Protein AF-S2JS12-F1 (afdb_monomer)

Radius of gyration: 22.06 Å; Cα contacts (8 Å, |Δi|>4): 502; chains: 1; bounding box: 53×58×64 Å

Nearest PDB structures (foldseek):
  2hhp-assembly1_A  TM=9.157E-01  e=1.984E-25  Saccharomyces cerevisiae
  7q72-assembly2_B  TM=9.154E-01  e=4.831E-25  Schizosaccharomyces pombe 972h-
  7q72-assembly1_A  TM=9.169E-01  e=1.985E-24  Schizosaccharomyces pombe 972h-
  2q66-assembly1_A  TM=8.817E-01  e=2.717E-24  Saccharomyces cerevisiae
  1fa0-assembly2_B  TM=9.126E-01  e=6.276E-24  Saccharomyces cerevisiae

Structure (mmCIF, N/CA/C/O backbone):
data_AF-S2JS12-F1
#
_entry.id   AF-S2JS12-F1
#
loop_
_atom_site.group_PDB
_atom_site.id
_atom_site.type_symbol
_atom_site.label_atom_id
_atom_site.label_alt_id
_atom_site.label_comp_id
_atom_site.label_asym_id
_atom_site.label_entity_id
_atom_site.label_seq_id
_atom_site.pdbx_PDB_ins_code
_atom_site.Cartn_x
_atom_site.Cartn_y
_atom_site.Cartn_z
_atom_site.occupancy
_atom_site.B_iso_or_equiv
_atom_site.auth_seq_id
_atom_site.auth_comp_id
_atom_site.auth_asym_id
_atom_site.auth_atom_id
_atom_site.pdbx_PDB_model_num
ATOM 1 N N . MET A 1 1 ? -11.074 13.471 29.903 1.00 36.47 1 MET A N 1
ATOM 2 C CA . MET A 1 1 ? -9.932 12.933 29.129 1.00 36.47 1 MET A CA 1
ATOM 3 C C . MET A 1 1 ? -9.036 12.158 30.082 1.00 36.47 1 MET A C 1
ATOM 5 O O . MET A 1 1 ? -7.945 12.594 30.419 1.00 36.47 1 MET A O 1
ATOM 9 N N . THR A 1 2 ? -9.558 11.060 30.613 1.00 35.59 2 THR A N 1
ATOM 10 C CA . THR A 1 2 ? -8.953 10.295 31.705 1.00 35.59 2 THR A CA 1
ATOM 11 C C . THR A 1 2 ? -8.260 9.062 31.121 1.00 35.59 2 THR A C 1
ATOM 13 O O . THR A 1 2 ? -8.894 8.293 30.410 1.00 35.59 2 THR A O 1
ATOM 16 N N . ASN A 1 3 ? -6.977 8.883 31.449 1.00 42.84 3 ASN A N 1
ATOM 17 C CA . ASN A 1 3 ? -6.229 7.616 31.422 1.00 42.84 3 ASN A CA 1
ATOM 18 C C . ASN A 1 3 ? -5.777 6.949 30.108 1.00 42.84 3 ASN A C 1
ATOM 20 O O . ASN A 1 3 ? -5.367 5.793 30.159 1.00 42.84 3 ASN A O 1
ATOM 24 N N . ILE A 1 4 ? -5.661 7.648 28.976 1.00 51.06 4 ILE A N 1
ATOM 25 C CA . ILE A 1 4 ? -4.751 7.154 27.922 1.00 51.06 4 ILE A CA 1
ATOM 26 C C . ILE A 1 4 ? -3.324 7.573 28.304 1.00 51.06 4 ILE A C 1
ATOM 28 O O . ILE A 1 4 ? -2.774 8.542 27.780 1.00 51.06 4 ILE A O 1
ATOM 32 N N . GLN A 1 5 ? -2.741 6.875 29.285 1.00 57.31 5 GLN A N 1
ATOM 33 C CA . GLN A 1 5 ? -1.286 6.839 29.440 1.00 57.31 5 GLN A CA 1
ATOM 34 C C . GLN A 1 5 ? -0.699 6.402 28.096 1.00 57.31 5 GLN A C 1
ATOM 36 O O . GLN A 1 5 ? -1.292 5.576 27.413 1.00 57.31 5 GLN A O 1
ATOM 41 N N . ASN A 1 6 ? 0.415 6.995 27.683 1.00 66.12 6 ASN A N 1
ATOM 42 C CA . ASN A 1 6 ? 1.095 6.674 26.435 1.00 66.12 6 ASN A CA 1
ATOM 43 C C . ASN A 1 6 ? 1.315 5.146 26.314 1.00 66.12 6 ASN A C 1
ATOM 45 O O . ASN A 1 6 ? 2.227 4.608 26.933 1.00 66.12 6 ASN A O 1
ATOM 49 N N . LEU A 1 7 ? 0.457 4.445 25.557 1.00 80.38 7 LEU A N 1
ATOM 50 C CA . LEU A 1 7 ? 0.511 2.986 25.388 1.00 80.38 7 LEU A CA 1
ATOM 51 C C . LEU A 1 7 ? 1.461 2.579 24.261 1.00 80.38 7 LEU A C 1
ATOM 53 O O . LEU A 1 7 ? 1.451 1.422 23.846 1.00 80.38 7 LEU A O 1
ATOM 57 N N . ASP A 1 8 ? 2.254 3.507 23.727 1.00 87.31 8 ASP A N 1
ATOM 58 C CA . ASP A 1 8 ? 3.072 3.288 22.535 1.00 87.31 8 ASP A CA 1
ATOM 59 C C . ASP A 1 8 ? 4.016 2.093 22.694 1.00 87.31 8 ASP A C 1
ATOM 61 O O . ASP A 1 8 ? 4.129 1.284 21.772 1.00 87.31 8 ASP A O 1
ATOM 65 N N . GLU A 1 9 ? 4.596 1.904 23.881 1.00 90.81 9 GLU A N 1
ATOM 66 C CA . GLU A 1 9 ? 5.400 0.716 24.186 1.00 90.81 9 GLU A CA 1
ATOM 67 C C . GLU A 1 9 ? 4.579 -0.575 24.098 1.00 90.81 9 GLU A C 1
ATOM 69 O O . GLU A 1 9 ? 5.035 -1.549 23.508 1.00 90.81 9 GLU A O 1
ATOM 74 N N . TYR A 1 10 ? 3.342 -0.593 24.605 1.00 92.94 10 TYR A N 1
ATOM 75 C CA . TYR A 1 10 ? 2.473 -1.770 24.517 1.00 92.94 10 TYR A CA 1
ATOM 76 C C . TYR A 1 10 ? 2.085 -2.096 23.077 1.00 92.94 10 TYR A C 1
ATOM 78 O O . TYR A 1 10 ? 2.063 -3.272 22.717 1.00 92.94 10 TYR A O 1
ATOM 86 N N . TRP A 1 11 ? 1.810 -1.086 22.243 1.00 94.69 11 TRP A N 1
ATOM 87 C CA . TRP A 1 11 ? 1.548 -1.302 20.818 1.00 94.69 11 TRP A CA 1
ATOM 88 C C . TRP A 1 11 ? 2.744 -1.959 20.138 1.00 94.69 11 TRP A C 1
ATOM 90 O O . TRP A 1 11 ? 2.590 -2.980 19.471 1.00 94.69 11 TRP A O 1
ATOM 100 N N . VAL A 1 12 ? 3.939 -1.399 20.331 1.00 94.62 12 VAL A N 1
ATOM 101 C CA . VAL A 1 12 ? 5.169 -1.907 19.712 1.00 94.62 12 VAL A CA 1
ATOM 102 C C . VAL A 1 12 ? 5.503 -3.308 20.231 1.00 94.62 12 VAL A C 1
ATOM 104 O O . VAL A 1 12 ? 5.778 -4.200 19.429 1.00 94.62 12 VAL A O 1
ATOM 107 N N . ASN A 1 13 ? 5.402 -3.535 21.542 1.00 95.44 13 ASN A N 1
ATOM 108 C CA . ASN A 1 13 ? 5.635 -4.844 22.153 1.00 95.44 13 ASN A CA 1
ATOM 109 C C . ASN A 1 13 ? 4.652 -5.887 21.625 1.00 95.44 13 ASN A C 1
ATOM 111 O O . ASN A 1 13 ? 5.081 -6.960 21.219 1.00 95.44 13 ASN A O 1
ATOM 115 N N . TYR A 1 14 ? 3.361 -5.558 21.524 1.00 96.38 14 TYR A N 1
ATOM 116 C CA . TYR A 1 14 ? 2.370 -6.468 20.951 1.00 96.38 14 TYR A CA 1
ATOM 117 C C . TYR A 1 14 ? 2.712 -6.850 19.508 1.00 96.38 14 TYR A C 1
ATOM 119 O O . TYR A 1 14 ? 2.640 -8.027 19.152 1.00 96.38 14 TYR A O 1
ATOM 127 N N . LEU A 1 15 ? 3.088 -5.872 18.673 1.00 96.62 15 LEU A N 1
ATOM 128 C CA . LEU A 1 15 ? 3.460 -6.130 17.281 1.00 96.62 15 LEU A CA 1
ATOM 129 C C . LEU A 1 15 ? 4.685 -7.054 17.176 1.00 96.62 15 LEU A C 1
ATOM 131 O O . LEU A 1 15 ? 4.707 -7.906 16.290 1.00 96.62 15 LEU A O 1
ATOM 135 N N . ASN A 1 16 ? 5.670 -6.902 18.066 1.00 95.50 16 ASN A N 1
ATOM 136 C CA . ASN A 1 16 ? 6.838 -7.784 18.143 1.00 95.50 16 ASN A CA 1
ATOM 137 C C . ASN A 1 16 ? 6.461 -9.190 18.635 1.00 95.50 16 ASN A C 1
ATOM 139 O O . ASN A 1 16 ? 6.752 -10.171 17.960 1.00 95.50 16 ASN A O 1
ATOM 143 N N . GLU A 1 17 ? 5.769 -9.291 19.775 1.00 95.81 17 GLU A N 1
ATOM 144 C CA . GLU A 1 17 ? 5.376 -10.560 20.413 1.00 95.81 17 GLU A CA 1
ATOM 145 C C . GLU A 1 17 ? 4.458 -11.422 19.530 1.00 95.81 17 GLU A C 1
ATOM 147 O O . GLU A 1 17 ? 4.400 -12.637 19.701 1.00 95.81 17 GLU A O 1
ATOM 152 N N . ASN A 1 18 ? 3.723 -10.802 18.601 1.00 95.94 18 ASN A N 1
ATOM 153 C CA . ASN A 1 18 ? 2.807 -11.483 17.682 1.00 95.94 18 ASN A CA 1
ATOM 154 C C . ASN A 1 18 ? 3.348 -11.555 16.244 1.00 95.94 18 ASN A C 1
ATOM 156 O O . ASN A 1 18 ? 2.562 -11.769 15.318 1.00 95.94 18 ASN A O 1
ATOM 160 N N . ASP A 1 19 ? 4.657 -11.353 16.046 1.00 95.75 19 ASP A N 1
ATOM 161 C CA . ASP A 1 19 ? 5.334 -11.513 14.752 1.00 95.75 19 ASP A CA 1
ATOM 162 C C . ASP A 1 19 ? 4.727 -10.669 13.612 1.00 95.75 19 ASP A C 1
ATOM 164 O O . ASP A 1 19 ? 4.750 -11.035 12.435 1.00 95.75 19 ASP A O 1
ATOM 168 N N . VAL A 1 20 ? 4.159 -9.509 13.956 1.00 96.81 20 VAL A N 1
ATOM 169 C CA . VAL A 1 20 ? 3.496 -8.609 13.000 1.00 96.81 20 VAL A CA 1
ATOM 170 C C . VAL A 1 20 ? 4.510 -7.748 12.261 1.00 96.81 20 VAL A C 1
ATOM 172 O O . VAL A 1 20 ? 4.296 -7.389 11.100 1.00 96.81 20 VAL A O 1
ATOM 175 N N . ILE A 1 21 ? 5.596 -7.393 12.941 1.00 96.19 21 ILE A N 1
ATOM 176 C CA . ILE A 1 21 ? 6.687 -6.591 12.399 1.00 96.19 21 ILE A CA 1
ATOM 177 C C . ILE A 1 21 ? 7.952 -7.431 12.277 1.00 96.19 21 ILE A C 1
ATOM 179 O O . ILE A 1 21 ? 8.165 -8.409 12.994 1.00 96.19 21 ILE A O 1
ATOM 183 N N . GLU A 1 22 ? 8.758 -7.074 11.290 1.00 94.38 22 GLU A N 1
ATOM 184 C CA . GLU A 1 22 ? 10.007 -7.759 10.991 1.00 94.38 22 GLU A CA 1
ATOM 185 C C . GLU A 1 22 ? 11.121 -7.345 11.945 1.00 94.38 22 GLU A C 1
ATOM 187 O O . GLU A 1 22 ? 11.167 -6.205 12.417 1.00 94.38 22 GLU A O 1
ATOM 192 N N . SER A 1 23 ? 12.006 -8.301 12.207 1.00 93.81 23 SER A N 1
ATOM 193 C CA . SER A 1 23 ? 13.283 -8.089 12.885 1.00 93.81 23 SER A CA 1
ATOM 194 C C . SER A 1 23 ? 14.233 -7.235 12.038 1.00 93.81 23 SER A C 1
ATOM 196 O O . SER A 1 23 ? 14.063 -7.097 10.826 1.00 93.81 23 SER A O 1
ATOM 198 N N . GLU A 1 24 ? 15.274 -6.683 12.662 1.00 92.75 24 GLU A N 1
ATOM 199 C CA . GLU A 1 24 ? 16.292 -5.893 11.952 1.00 92.75 24 GLU A CA 1
ATOM 200 C C . GLU A 1 24 ? 16.992 -6.700 10.844 1.00 92.75 24 GLU A C 1
ATOM 202 O O . GLU A 1 24 ? 17.254 -6.171 9.762 1.00 92.75 24 GLU A O 1
ATOM 207 N N . ASP A 1 25 ? 17.211 -8.000 11.062 1.00 94.31 25 ASP A N 1
ATOM 208 C CA . ASP A 1 25 ? 17.802 -8.899 10.066 1.00 94.31 25 ASP A CA 1
ATOM 209 C C . ASP A 1 25 ? 16.898 -9.085 8.840 1.00 94.31 25 ASP A C 1
ATOM 211 O O . ASP A 1 25 ? 17.373 -9.073 7.701 1.00 94.31 25 ASP A O 1
ATOM 215 N N . GLU A 1 26 ? 15.589 -9.245 9.045 1.00 94.31 26 GLU A N 1
ATOM 216 C CA . GLU A 1 26 ? 14.603 -9.341 7.961 1.00 94.31 26 GLU A CA 1
ATOM 217 C C . GLU A 1 26 ? 14.501 -8.023 7.178 1.00 94.31 26 GLU A C 1
ATOM 219 O O . GLU A 1 26 ? 14.514 -8.035 5.942 1.00 94.31 26 GLU A O 1
ATOM 224 N N . ILE A 1 27 ? 14.518 -6.883 7.877 1.00 93.81 27 ILE A N 1
ATOM 225 C CA . ILE A 1 27 ? 14.565 -5.553 7.252 1.00 93.81 27 ILE A CA 1
ATOM 226 C C . ILE A 1 27 ? 15.828 -5.424 6.383 1.00 93.81 27 ILE A C 1
ATOM 228 O O . ILE A 1 27 ? 15.734 -5.038 5.213 1.00 93.81 27 ILE A O 1
ATOM 232 N N . SER A 1 28 ? 16.994 -5.828 6.900 1.00 95.50 28 SER A N 1
ATOM 233 C CA . SER A 1 28 ? 18.258 -5.819 6.150 1.00 95.50 28 SER A CA 1
ATOM 234 C C . SER A 1 28 ? 18.212 -6.726 4.914 1.00 95.50 28 SER A C 1
ATOM 236 O O . SER A 1 28 ? 18.751 -6.377 3.858 1.00 95.50 28 SER A O 1
ATOM 238 N N . LYS A 1 29 ? 17.536 -7.882 4.985 1.00 95.75 29 LYS A N 1
ATOM 239 C CA . LYS A 1 29 ? 17.321 -8.742 3.807 1.00 95.75 29 LYS A CA 1
ATOM 240 C C . LYS A 1 29 ? 16.512 -8.027 2.729 1.00 95.75 29 LYS A C 1
ATOM 242 O O . LYS A 1 29 ? 16.905 -8.066 1.563 1.00 95.75 29 LYS A O 1
ATOM 247 N N . ARG A 1 30 ? 15.444 -7.308 3.090 1.00 96.06 30 ARG A N 1
ATOM 248 C CA . ARG A 1 30 ? 14.663 -6.525 2.115 1.00 96.06 30 ARG A CA 1
ATOM 249 C C . ARG A 1 30 ? 15.495 -5.433 1.449 1.00 96.06 30 ARG A C 1
ATOM 251 O O . ARG A 1 30 ? 15.384 -5.237 0.242 1.00 96.06 30 ARG A O 1
ATOM 258 N N . GLU A 1 31 ? 16.363 -4.752 2.191 1.00 95.94 31 GLU A N 1
ATOM 259 C CA . GLU A 1 31 ? 17.289 -3.768 1.608 1.00 95.94 31 GLU A CA 1
ATOM 260 C C . GLU A 1 31 ? 18.252 -4.416 0.602 1.00 95.94 31 GLU A C 1
ATOM 262 O O . GLU A 1 31 ? 18.453 -3.893 -0.498 1.00 95.94 31 GLU A O 1
ATOM 267 N N . LYS A 1 32 ? 18.782 -5.603 0.926 1.00 96.81 32 LYS A N 1
ATOM 268 C CA . LYS A 1 32 ? 19.626 -6.387 0.010 1.00 96.81 32 LYS A CA 1
ATOM 269 C C . LYS A 1 32 ? 18.877 -6.801 -1.258 1.00 96.81 32 LYS A C 1
ATOM 271 O O . LYS A 1 32 ? 19.483 -6.771 -2.328 1.00 96.81 32 LYS A O 1
ATOM 276 N N . VAL A 1 33 ? 17.577 -7.110 -1.178 1.00 97.19 33 VAL A N 1
ATOM 277 C CA . VAL A 1 33 ? 16.731 -7.361 -2.363 1.00 97.19 33 VAL A CA 1
ATOM 278 C C . VAL A 1 33 ? 16.707 -6.139 -3.284 1.00 97.19 33 VAL A C 1
ATOM 280 O O . VAL A 1 33 ? 16.934 -6.276 -4.486 1.00 97.19 33 VAL A O 1
ATOM 283 N N . ILE A 1 34 ? 16.506 -4.932 -2.743 1.00 96.88 34 ILE A N 1
ATOM 284 C CA . ILE A 1 34 ? 16.508 -3.697 -3.545 1.00 96.88 34 ILE A CA 1
ATOM 285 C C . ILE A 1 34 ? 17.880 -3.442 -4.182 1.00 96.88 34 ILE A C 1
ATOM 287 O O . ILE A 1 34 ? 17.953 -3.058 -5.353 1.00 96.88 34 ILE A O 1
ATOM 291 N N . ILE A 1 35 ? 18.970 -3.660 -3.443 1.00 96.88 35 ILE A N 1
ATOM 292 C CA . ILE A 1 35 ? 20.340 -3.505 -3.961 1.00 96.88 35 ILE A CA 1
ATOM 293 C C . ILE A 1 35 ? 20.603 -4.502 -5.097 1.00 96.88 35 ILE A C 1
ATOM 295 O O . ILE A 1 35 ? 21.113 -4.113 -6.149 1.00 96.88 35 ILE A O 1
ATOM 299 N N . LEU A 1 36 ? 20.208 -5.765 -4.913 1.00 97.25 36 LEU A N 1
ATOM 300 C CA . LEU A 1 36 ? 20.352 -6.810 -5.923 1.00 97.25 36 LEU A CA 1
ATOM 301 C C . LEU A 1 36 ? 19.557 -6.478 -7.189 1.00 97.25 36 LEU A C 1
ATOM 303 O O . LEU A 1 36 ? 20.096 -6.565 -8.285 1.00 97.25 36 LEU A O 1
ATOM 307 N N . LEU A 1 37 ? 18.300 -6.052 -7.062 1.00 97.19 37 LEU A N 1
ATOM 308 C CA . LEU A 1 37 ? 17.496 -5.680 -8.228 1.00 97.19 37 LEU A CA 1
ATOM 309 C C . LEU A 1 37 ? 18.084 -4.465 -8.957 1.00 97.19 37 LEU A C 1
ATOM 311 O O . LEU A 1 37 ? 18.122 -4.457 -10.187 1.00 97.19 37 LEU A O 1
ATOM 315 N N . ASN A 1 38 ? 18.610 -3.472 -8.235 1.00 96.00 38 ASN A N 1
ATOM 316 C CA . ASN A 1 38 ? 19.275 -2.325 -8.860 1.00 96.00 38 ASN A CA 1
ATOM 317 C C . ASN A 1 38 ? 20.536 -2.724 -9.639 1.00 96.00 38 ASN A C 1
ATOM 319 O O . ASN A 1 38 ? 20.787 -2.157 -10.703 1.00 96.00 38 ASN A O 1
ATOM 323 N N . SER A 1 39 ? 21.301 -3.717 -9.174 1.00 95.38 39 SER A N 1
ATOM 324 C CA . SER A 1 39 ? 22.504 -4.166 -9.891 1.00 95.38 39 SER A CA 1
ATOM 325 C C . SER A 1 39 ? 22.187 -4.807 -11.250 1.00 95.38 39 SER A C 1
ATOM 327 O O . SER A 1 39 ? 23.031 -4.794 -12.146 1.00 95.38 39 SER A O 1
ATOM 329 N N . THR A 1 40 ? 20.952 -5.285 -11.453 1.00 96.00 40 THR A N 1
ATOM 330 C CA . THR A 1 40 ? 20.503 -5.863 -12.732 1.00 96.00 40 THR A CA 1
ATOM 331 C C . THR A 1 40 ? 20.218 -4.831 -13.826 1.00 96.00 40 THR A C 1
ATOM 333 O O . THR A 1 40 ? 20.165 -5.189 -15.006 1.00 96.00 40 THR A O 1
ATOM 336 N N . LEU A 1 41 ? 20.045 -3.550 -13.476 1.00 95.81 41 LEU A N 1
ATOM 337 C CA . LEU A 1 41 ? 19.606 -2.522 -14.427 1.00 95.81 41 LEU A CA 1
ATOM 338 C C . LEU A 1 41 ? 20.626 -2.265 -15.544 1.00 95.81 41 LEU A C 1
ATOM 340 O O . LEU A 1 41 ? 20.232 -2.034 -16.687 1.00 95.81 41 LEU A O 1
ATOM 344 N N . SER A 1 42 ? 21.924 -2.364 -15.256 1.00 94.38 42 SER A N 1
ATOM 345 C CA . SER A 1 42 ? 22.989 -2.197 -16.258 1.00 94.38 42 SER A CA 1
ATOM 346 C C . SER A 1 42 ? 22.949 -3.300 -17.324 1.00 94.38 42 SER A C 1
ATOM 348 O O . SER A 1 42 ? 23.044 -3.031 -18.522 1.00 94.38 42 SER A O 1
ATOM 350 N N . VAL A 1 43 ? 22.729 -4.549 -16.904 1.00 95.00 43 VAL A N 1
ATOM 351 C CA . VAL A 1 43 ? 22.597 -5.710 -17.798 1.00 95.00 43 VAL A CA 1
ATOM 352 C C . VAL A 1 43 ? 21.322 -5.604 -18.631 1.00 95.00 43 VAL A C 1
ATOM 354 O O . VAL A 1 43 ? 21.353 -5.809 -19.845 1.00 95.00 43 VAL A O 1
ATOM 357 N N . PHE A 1 44 ? 20.206 -5.242 -17.995 1.00 96.25 44 PHE A N 1
ATOM 358 C CA . PHE A 1 44 ? 18.932 -5.028 -18.677 1.00 96.25 44 PHE A CA 1
ATOM 359 C C . PHE A 1 44 ? 19.031 -3.929 -19.741 1.00 96.25 44 PHE A C 1
ATOM 361 O O . PHE A 1 44 ? 18.693 -4.162 -20.900 1.00 96.25 44 PHE A O 1
ATOM 368 N N . THR A 1 45 ? 19.519 -2.743 -19.375 1.00 95.25 45 THR A N 1
ATOM 369 C CA . THR A 1 45 ? 19.581 -1.591 -20.288 1.00 95.25 45 THR A CA 1
ATOM 370 C C . THR A 1 45 ? 20.545 -1.816 -21.448 1.00 95.25 45 THR A C 1
ATOM 372 O O . THR A 1 45 ? 20.237 -1.389 -22.560 1.00 95.25 45 THR A O 1
ATOM 375 N N . ARG A 1 46 ? 21.648 -2.549 -21.236 1.00 94.31 46 ARG A N 1
ATOM 376 C CA . ARG A 1 46 ? 22.557 -2.970 -22.313 1.00 94.31 46 ARG A CA 1
ATOM 377 C C . ARG A 1 46 ? 21.855 -3.865 -23.332 1.00 94.31 46 ARG A C 1
ATOM 379 O O . ARG A 1 46 ? 21.892 -3.562 -24.517 1.00 94.31 46 ARG A O 1
ATOM 386 N N . ALA A 1 47 ? 21.117 -4.879 -22.874 1.00 94.25 47 ALA A N 1
ATOM 387 C CA . ALA A 1 47 ? 20.354 -5.751 -23.772 1.00 94.25 47 ALA A CA 1
ATOM 388 C C . ALA A 1 47 ? 19.302 -4.977 -24.594 1.00 94.25 47 ALA A C 1
ATOM 390 O O . ALA A 1 47 ? 19.092 -5.265 -25.773 1.00 94.25 47 ALA A O 1
ATOM 391 N N . VAL A 1 48 ? 18.665 -3.961 -23.997 1.00 95.12 48 VAL A N 1
ATOM 392 C CA . VAL A 1 48 ? 17.735 -3.073 -24.718 1.00 95.12 48 VAL A CA 1
ATOM 393 C C . VAL A 1 48 ? 18.461 -2.205 -25.750 1.00 95.12 48 VAL A C 1
ATOM 395 O O . VAL A 1 48 ? 17.941 -2.020 -26.856 1.00 95.12 48 VAL A O 1
ATOM 398 N N . ALA A 1 49 ? 19.627 -1.657 -25.398 1.00 94.00 49 ALA A N 1
ATOM 399 C CA . ALA A 1 49 ? 20.425 -0.814 -26.285 1.00 94.00 49 ALA A CA 1
ATOM 400 C C . ALA A 1 49 ? 20.921 -1.591 -27.510 1.00 94.00 49 ALA A C 1
ATOM 402 O O . ALA A 1 49 ? 20.768 -1.098 -28.630 1.00 94.00 49 ALA A O 1
ATOM 403 N N . ASP A 1 50 ? 21.418 -2.812 -27.299 1.00 92.75 50 ASP A N 1
ATOM 404 C CA . ASP A 1 50 ? 21.928 -3.692 -28.353 1.00 92.75 50 ASP A CA 1
ATOM 405 C C . ASP A 1 50 ? 20.822 -4.058 -29.357 1.00 92.75 50 ASP A C 1
ATOM 407 O O . ASP A 1 50 ? 20.988 -3.884 -30.563 1.00 92.75 50 ASP A O 1
ATOM 411 N N . GLU A 1 51 ? 19.643 -4.470 -28.874 1.00 92.56 51 GLU A N 1
ATOM 412 C CA . GLU A 1 51 ? 18.500 -4.826 -29.733 1.00 92.56 51 GLU A CA 1
ATOM 413 C C . GLU A 1 51 ? 18.014 -3.651 -30.596 1.00 92.56 51 GLU A C 1
ATOM 415 O O . GLU A 1 51 ? 17.603 -3.838 -31.743 1.00 92.56 51 GLU A O 1
ATOM 420 N N . ASN A 1 52 ? 18.016 -2.434 -30.045 1.00 88.62 52 ASN A N 1
ATOM 421 C CA . ASN A 1 52 ? 17.490 -1.255 -30.734 1.00 88.62 52 ASN A CA 1
ATOM 422 C C . ASN A 1 52 ? 18.590 -0.421 -31.423 1.00 88.62 52 ASN A C 1
ATOM 424 O O . ASN A 1 52 ? 18.285 0.648 -31.952 1.00 88.62 52 ASN A O 1
ATOM 428 N N . ASN A 1 53 ? 19.840 -0.907 -31.461 1.00 88.56 53 ASN A N 1
ATOM 429 C CA . ASN A 1 53 ? 21.007 -0.225 -32.036 1.00 88.56 53 ASN A CA 1
ATOM 430 C C . ASN A 1 53 ? 21.224 1.202 -31.493 1.00 88.56 53 ASN A C 1
ATOM 432 O O . ASN A 1 53 ? 21.605 2.119 -32.230 1.00 88.56 53 ASN A O 1
ATOM 436 N N . TYR A 1 54 ? 20.959 1.417 -30.202 1.00 87.44 54 TYR A N 1
ATOM 437 C CA . TYR A 1 54 ? 21.183 2.715 -29.572 1.00 87.44 54 TYR A CA 1
ATOM 438 C C . TYR A 1 54 ? 22.682 2.950 -29.352 1.00 87.44 54 TYR A C 1
ATOM 440 O O . TYR A 1 54 ? 23.375 2.154 -28.726 1.00 87.44 54 TYR A O 1
ATOM 448 N N . ARG A 1 55 ? 23.193 4.077 -29.858 1.00 75.94 55 ARG A N 1
ATOM 449 C CA . ARG A 1 55 ? 24.579 4.510 -29.636 1.00 75.94 55 ARG A CA 1
ATOM 450 C C . ARG A 1 55 ? 24.647 5.275 -28.310 1.00 75.94 55 ARG A C 1
ATOM 452 O O . ARG A 1 55 ? 23.979 6.296 -28.199 1.00 75.94 55 ARG A O 1
ATOM 459 N N . GLY A 1 56 ? 25.456 4.828 -27.341 1.00 61.97 56 GLY A N 1
ATOM 460 C CA . GLY A 1 56 ? 25.808 5.664 -26.177 1.00 61.97 56 GLY A CA 1
ATOM 461 C C . GLY A 1 56 ? 25.551 5.130 -24.760 1.00 61.97 56 GLY A C 1
ATOM 462 O O . GLY A 1 56 ? 25.210 5.924 -23.893 1.00 61.97 56 GLY A O 1
ATOM 463 N N . GLY A 1 57 ? 25.787 3.847 -24.471 1.00 68.81 57 GLY A N 1
ATOM 464 C CA . GLY A 1 57 ? 25.881 3.368 -23.079 1.00 68.81 57 GLY A CA 1
ATOM 465 C C . GLY A 1 57 ? 24.541 3.086 -22.383 1.00 68.81 57 GLY A C 1
ATOM 466 O O . GLY A 1 57 ? 23.553 2.763 -23.039 1.00 68.81 57 GLY A O 1
ATOM 467 N N . GLU A 1 58 ? 24.538 3.125 -21.043 1.00 81.50 58 GLU A N 1
ATOM 468 C CA . GLU A 1 58 ? 23.384 2.766 -20.201 1.00 81.50 58 GLU A CA 1
ATOM 469 C C . GLU A 1 58 ? 22.189 3.702 -20.429 1.00 81.50 58 GLU A C 1
ATOM 471 O O . GLU A 1 58 ? 22.305 4.927 -20.395 1.00 81.50 58 GLU A O 1
ATOM 476 N N . ILE A 1 59 ? 21.010 3.116 -20.646 1.00 91.88 59 ILE A N 1
ATOM 477 C CA . ILE A 1 59 ? 19.773 3.870 -20.854 1.00 91.88 59 ILE A CA 1
ATOM 478 C C . ILE A 1 59 ? 19.229 4.318 -19.487 1.00 91.88 59 ILE A C 1
ATOM 480 O O . ILE A 1 59 ? 19.026 3.459 -18.626 1.00 91.88 59 ILE A O 1
ATOM 484 N N . PRO A 1 60 ? 18.917 5.615 -19.275 1.00 92.06 60 PRO A N 1
ATOM 485 C CA . PRO A 1 60 ? 18.437 6.100 -17.984 1.00 92.06 60 PRO A CA 1
ATOM 486 C C . PRO A 1 60 ? 17.177 5.367 -17.508 1.00 92.06 60 PRO A C 1
ATOM 488 O O . PRO A 1 60 ? 16.137 5.384 -18.179 1.00 92.06 60 PRO A O 1
ATOM 491 N N . CYS A 1 61 ? 17.280 4.738 -16.340 1.00 96.12 61 CYS A N 1
ATOM 492 C CA . CYS A 1 61 ? 16.175 4.144 -15.600 1.00 96.12 61 CYS A CA 1
ATOM 493 C C . CYS A 1 61 ? 16.539 3.984 -14.120 1.00 96.12 61 CYS A C 1
ATOM 495 O O . CYS A 1 61 ? 17.714 4.013 -13.754 1.00 96.12 61 CYS A O 1
ATOM 497 N N . PHE A 1 62 ? 15.535 3.811 -13.266 1.00 96.69 62 PHE A N 1
ATOM 498 C CA . PHE A 1 62 ? 15.736 3.507 -11.851 1.00 96.69 62 PHE A CA 1
ATOM 499 C C . PHE A 1 62 ? 14.562 2.707 -11.285 1.00 96.69 62 PHE A C 1
ATOM 501 O O . PHE A 1 62 ? 13.431 2.799 -11.770 1.00 96.69 62 PHE A O 1
ATOM 508 N N . LEU A 1 63 ? 14.835 1.929 -10.238 1.00 97.31 63 LEU A N 1
ATOM 509 C CA . LEU A 1 63 ? 13.806 1.260 -9.452 1.00 97.31 63 LEU A CA 1
ATOM 510 C C . LEU A 1 63 ? 13.365 2.164 -8.305 1.00 97.31 63 LEU A C 1
ATOM 512 O O . LEU A 1 63 ? 14.193 2.726 -7.586 1.00 97.31 63 LEU A O 1
ATOM 516 N N . MET A 1 64 ? 12.056 2.269 -8.105 1.00 97.12 64 MET A N 1
ATOM 517 C CA . MET A 1 64 ? 11.479 3.005 -6.991 1.00 97.12 64 MET A CA 1
ATOM 518 C C . MET A 1 64 ? 10.502 2.116 -6.222 1.00 97.12 64 MET A C 1
ATOM 520 O O . MET A 1 64 ? 9.454 1.753 -6.762 1.00 97.12 64 MET A O 1
ATOM 524 N N . PRO A 1 65 ? 10.809 1.769 -4.962 1.00 97.31 65 PRO A N 1
ATOM 525 C CA . PRO A 1 65 ? 9.864 1.058 -4.120 1.00 97.31 65 PRO A CA 1
ATOM 526 C C . PRO A 1 65 ? 8.666 1.944 -3.763 1.00 97.31 65 PRO A C 1
ATOM 528 O O . PRO A 1 65 ? 8.820 3.132 -3.460 1.00 97.31 65 PRO A O 1
ATOM 531 N N . PHE A 1 66 ? 7.472 1.362 -3.768 1.00 97.38 66 PHE A N 1
ATOM 532 C CA . PHE A 1 66 ? 6.234 2.026 -3.367 1.00 97.38 66 PHE A CA 1
ATOM 533 C C . PHE A 1 66 ? 5.387 1.079 -2.504 1.00 97.38 66 PHE A C 1
ATOM 53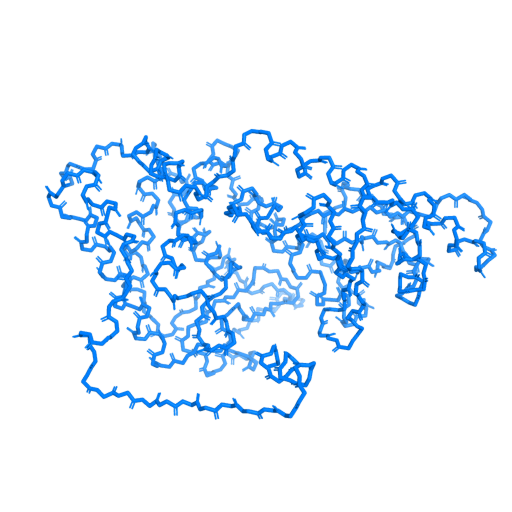5 O O . PHE A 1 66 ? 5.916 0.182 -1.848 1.00 97.38 66 PHE A O 1
ATOM 542 N N . GLY A 1 67 ? 4.085 1.340 -2.398 1.00 96.12 67 GLY A N 1
ATOM 543 C CA . GLY A 1 67 ? 3.186 0.535 -1.580 1.00 96.12 67 GLY A CA 1
ATOM 544 C C . GLY A 1 67 ? 3.560 0.572 -0.098 1.00 96.12 67 GLY A C 1
ATOM 545 O O . GLY A 1 67 ? 4.083 1.568 0.418 1.00 96.12 67 GLY A O 1
ATOM 546 N N . SER A 1 68 ? 3.267 -0.516 0.610 1.00 95.25 68 SER A N 1
ATOM 547 C CA . SER A 1 68 ? 3.506 -0.560 2.054 1.00 95.25 68 SER A CA 1
ATOM 548 C C . SER A 1 68 ? 4.988 -0.653 2.421 1.00 95.25 68 SER A C 1
ATOM 550 O O . SER A 1 68 ? 5.391 -0.044 3.415 1.00 95.25 68 SER A O 1
ATOM 552 N N . TYR A 1 69 ? 5.801 -1.312 1.584 1.00 97.12 69 TYR A N 1
ATOM 553 C CA . TYR A 1 69 ? 7.256 -1.317 1.723 1.00 97.12 69 TYR A CA 1
ATOM 554 C C . TYR A 1 69 ? 7.839 0.087 1.540 1.00 97.12 69 TYR A C 1
ATOM 556 O O . TYR A 1 69 ? 8.553 0.575 2.412 1.00 97.12 69 TYR A O 1
ATOM 564 N N . GLY A 1 70 ? 7.440 0.794 0.478 1.00 96.88 70 GLY A N 1
ATOM 565 C CA . GLY A 1 70 ? 7.895 2.157 0.205 1.00 96.88 70 GLY A CA 1
ATOM 566 C C . GLY A 1 70 ? 7.591 3.151 1.330 1.00 96.88 70 GLY A C 1
ATOM 567 O O . GLY A 1 70 ? 8.355 4.097 1.511 1.00 96.88 70 GLY A O 1
ATOM 568 N N . LEU A 1 71 ? 6.527 2.935 2.112 1.00 97.25 71 LEU A N 1
ATOM 569 C CA . LEU A 1 71 ? 6.191 3.754 3.287 1.00 97.25 71 LEU A CA 1
ATOM 570 C C . LEU A 1 71 ? 6.856 3.279 4.585 1.00 97.25 71 LEU A C 1
ATOM 572 O O . LEU A 1 71 ? 6.793 4.001 5.577 1.00 97.25 71 LEU A O 1
ATOM 576 N N . GLY A 1 72 ? 7.437 2.077 4.614 1.00 96.44 72 GLY A N 1
ATOM 577 C CA . GLY A 1 72 ? 7.916 1.416 5.835 1.00 96.44 72 GLY A CA 1
ATOM 578 C C . GLY A 1 72 ? 6.798 0.941 6.777 1.00 96.44 72 GLY A C 1
ATOM 579 O O . GLY A 1 72 ? 7.062 0.610 7.925 1.00 96.44 72 GLY A O 1
ATOM 580 N N . GLY A 1 73 ? 5.544 0.916 6.309 1.00 95.69 73 GLY A N 1
ATOM 581 C CA . GLY A 1 73 ? 4.363 0.475 7.070 1.00 95.69 73 GLY A CA 1
ATOM 582 C C . GLY A 1 73 ? 3.836 -0.894 6.625 1.00 95.69 73 GLY A C 1
ATOM 583 O O . GLY A 1 73 ? 2.628 -1.152 6.616 1.00 95.69 73 GLY A O 1
ATOM 584 N N . TYR A 1 74 ? 4.728 -1.760 6.156 1.00 95.81 74 TYR A N 1
ATOM 585 C CA . TYR A 1 74 ? 4.420 -3.144 5.812 1.00 95.81 74 TYR A CA 1
ATOM 586 C C . TYR A 1 74 ? 4.385 -4.022 7.069 1.00 95.81 74 TYR A C 1
ATOM 588 O O . TYR A 1 74 ? 4.969 -3.675 8.090 1.00 95.81 74 TYR A O 1
ATOM 596 N N . ILE A 1 75 ? 3.647 -5.127 7.000 1.00 96.12 75 ILE A N 1
ATOM 597 C CA . ILE A 1 75 ? 3.638 -6.166 8.041 1.00 96.12 75 ILE A CA 1
ATOM 598 C C . ILE A 1 75 ? 4.515 -7.328 7.560 1.00 96.12 75 ILE A C 1
ATOM 600 O O . ILE A 1 75 ? 4.787 -7.409 6.358 1.00 96.12 75 ILE A O 1
ATOM 604 N N . ARG A 1 76 ? 4.956 -8.204 8.466 1.00 95.19 76 ARG A N 1
ATOM 605 C CA . ARG A 1 76 ? 5.791 -9.365 8.127 1.00 95.19 76 ARG A CA 1
ATOM 606 C C . ARG A 1 76 ? 5.178 -10.173 6.978 1.00 95.19 76 ARG A C 1
ATOM 608 O O . ARG A 1 76 ? 3.956 -10.307 6.890 1.00 95.19 76 ARG A O 1
ATOM 615 N N . ASN A 1 77 ? 6.037 -10.695 6.102 1.00 92.19 77 ASN A N 1
ATOM 616 C CA . ASN A 1 77 ? 5.680 -11.449 4.889 1.00 92.19 77 ASN A CA 1
ATOM 617 C C . ASN A 1 77 ? 4.942 -10.644 3.804 1.00 92.19 77 ASN A C 1
ATOM 619 O O . ASN A 1 77 ? 4.483 -11.229 2.826 1.00 92.19 77 ASN A O 1
ATOM 623 N N . ALA A 1 78 ? 4.829 -9.317 3.937 1.00 94.44 78 ALA A N 1
ATOM 624 C CA . ALA A 1 78 ? 4.334 -8.486 2.844 1.00 94.44 78 ALA A CA 1
ATOM 625 C C . ALA A 1 78 ? 5.274 -8.550 1.630 1.00 94.44 78 ALA A C 1
ATOM 627 O O . ALA A 1 78 ? 6.493 -8.704 1.759 1.00 94.44 78 ALA A O 1
ATOM 628 N N . ASP A 1 79 ? 4.697 -8.380 0.454 1.00 95.75 79 ASP A N 1
ATOM 629 C CA . ASP A 1 79 ? 5.409 -8.188 -0.797 1.00 95.75 79 ASP A CA 1
ATOM 630 C C . ASP A 1 79 ? 6.180 -6.858 -0.835 1.00 95.75 79 ASP A C 1
ATOM 632 O O . ASP A 1 79 ? 5.976 -5.939 -0.030 1.00 95.75 79 ASP A O 1
ATOM 636 N N . ILE A 1 80 ? 7.120 -6.773 -1.776 1.00 98.00 80 ILE A N 1
ATOM 637 C CA . ILE A 1 80 ? 7.776 -5.524 -2.150 1.00 98.00 80 ILE A CA 1
ATOM 638 C C . ILE A 1 80 ? 7.216 -5.069 -3.497 1.00 98.00 80 ILE A C 1
ATOM 640 O O . ILE A 1 80 ? 7.539 -5.634 -4.539 1.00 98.00 80 ILE A O 1
ATOM 644 N N . ASP A 1 81 ? 6.438 -3.992 -3.467 1.00 98.06 81 ASP A N 1
ATOM 645 C CA . ASP A 1 81 ? 6.022 -3.270 -4.665 1.00 98.06 81 ASP A CA 1
ATOM 646 C C . ASP A 1 81 ? 7.156 -2.366 -5.166 1.00 98.06 81 ASP A C 1
ATOM 648 O O . ASP A 1 81 ? 7.608 -1.452 -4.459 1.00 98.06 81 ASP A O 1
ATOM 652 N N . ILE A 1 82 ? 7.601 -2.572 -6.404 1.00 98.06 82 ILE A N 1
ATOM 653 C CA . ILE A 1 82 ? 8.631 -1.749 -7.046 1.00 98.06 82 ILE A CA 1
ATOM 654 C C . ILE A 1 82 ? 8.154 -1.326 -8.427 1.00 98.06 82 ILE A C 1
ATOM 656 O O . ILE A 1 82 ? 7.514 -2.081 -9.158 1.00 98.06 82 ILE A O 1
ATOM 660 N N . VAL A 1 83 ? 8.463 -0.092 -8.808 1.00 98.12 83 VAL A N 1
ATOM 661 C CA . VAL A 1 83 ? 8.283 0.361 -10.183 1.00 98.12 83 VAL A CA 1
ATOM 662 C C . VAL A 1 83 ? 9.629 0.606 -10.841 1.00 98.12 83 VAL A C 1
ATOM 664 O O . VAL A 1 83 ? 10.491 1.285 -10.286 1.00 98.12 83 VAL A O 1
ATOM 667 N N . LEU A 1 84 ? 9.808 0.056 -12.038 1.00 98.44 84 LEU A N 1
ATOM 668 C CA . LEU A 1 84 ? 10.896 0.415 -12.930 1.00 98.44 84 LEU A CA 1
ATOM 669 C C . LEU A 1 84 ? 10.473 1.643 -13.742 1.00 98.44 84 LEU A C 1
ATOM 671 O O . LEU A 1 84 ? 9.603 1.560 -14.615 1.00 98.44 84 LEU A O 1
ATOM 675 N N . VAL A 1 85 ? 11.080 2.785 -13.427 1.00 97.94 85 VAL A N 1
ATOM 676 C CA . VAL A 1 85 ? 10.871 4.052 -14.129 1.00 97.94 85 VAL A CA 1
ATOM 677 C C . VAL A 1 85 ? 11.938 4.185 -15.203 1.00 97.94 85 VAL A C 1
ATOM 679 O O . VAL A 1 85 ? 13.131 4.165 -14.908 1.00 97.94 85 VAL A O 1
ATOM 682 N N . CYS A 1 86 ? 11.511 4.321 -16.452 1.00 96.88 86 CYS A N 1
ATOM 683 C CA . CYS A 1 86 ? 12.396 4.395 -17.604 1.00 96.88 86 CYS A CA 1
ATOM 684 C C . CYS A 1 86 ? 12.188 5.671 -18.418 1.00 96.88 86 CYS A C 1
ATOM 686 O O . CYS A 1 86 ? 11.068 6.187 -18.532 1.00 96.88 86 CYS A O 1
ATOM 688 N N . SER A 1 87 ? 13.263 6.106 -19.077 1.00 94.81 87 SER A N 1
ATOM 689 C CA . SER A 1 87 ? 13.202 7.087 -20.158 1.00 94.81 87 SER A CA 1
ATOM 690 C C . SER A 1 87 ? 12.375 6.574 -21.343 1.00 94.81 87 SER A C 1
ATOM 692 O O . SER A 1 87 ? 12.015 5.393 -21.439 1.00 94.81 87 SER A O 1
ATOM 694 N N . GLN A 1 88 ? 12.093 7.459 -22.297 1.00 94.12 88 GLN A N 1
ATOM 695 C CA . GLN A 1 88 ? 11.267 7.133 -23.457 1.00 94.12 88 GLN A CA 1
ATOM 696 C C . GLN A 1 88 ? 11.838 6.027 -24.359 1.00 94.12 88 GLN A C 1
ATOM 698 O O . GLN A 1 88 ? 11.070 5.420 -25.118 1.00 94.12 88 GLN A O 1
ATOM 703 N N . SER A 1 89 ? 13.146 5.766 -24.260 1.00 93.81 89 SER A N 1
ATOM 704 C CA . SER A 1 89 ? 13.902 4.821 -25.088 1.00 93.81 89 SER A CA 1
ATOM 705 C C . SER A 1 89 ? 13.576 3.353 -24.800 1.00 93.81 89 SER A C 1
ATOM 707 O O . SER A 1 89 ? 13.682 2.528 -25.709 1.00 93.81 89 SER A O 1
ATOM 709 N N . ILE A 1 90 ? 13.149 3.025 -23.574 1.00 95.44 90 ILE A N 1
ATOM 710 C CA . ILE A 1 90 ? 12.805 1.654 -23.162 1.00 95.44 90 ILE A CA 1
ATOM 711 C C . ILE A 1 90 ? 11.305 1.454 -23.345 1.00 95.44 90 ILE A C 1
ATOM 713 O O . ILE A 1 90 ? 10.495 2.123 -22.702 1.00 95.44 90 ILE A O 1
ATOM 717 N N . LYS A 1 91 ? 10.895 0.534 -24.219 1.00 95.50 91 LYS A N 1
ATOM 718 C CA . LYS A 1 91 ? 9.478 0.226 -24.459 1.00 95.50 91 LYS A CA 1
ATOM 719 C C . LYS A 1 91 ? 9.019 -0.899 -23.534 1.00 95.50 91 LYS A C 1
ATOM 721 O O . LYS A 1 91 ? 9.795 -1.741 -23.097 1.00 95.50 91 LYS A O 1
ATOM 726 N N . ARG A 1 92 ? 7.704 -0.998 -23.318 1.00 95.88 92 ARG A N 1
ATOM 727 C CA . ARG A 1 92 ? 7.103 -2.084 -22.520 1.00 95.88 92 ARG A CA 1
ATOM 728 C C . ARG A 1 92 ? 7.438 -3.478 -23.058 1.00 95.88 92 ARG A C 1
ATOM 730 O O . ARG A 1 92 ? 7.619 -4.409 -22.285 1.00 95.88 92 ARG A O 1
ATOM 737 N N . ARG A 1 93 ? 7.532 -3.624 -24.385 1.00 96.19 93 ARG A N 1
ATOM 738 C CA . ARG A 1 93 ? 7.961 -4.884 -25.009 1.00 96.19 93 ARG A CA 1
ATOM 739 C C . ARG A 1 93 ? 9.374 -5.275 -24.567 1.00 96.19 93 ARG A C 1
ATOM 741 O O . ARG A 1 93 ? 9.626 -6.454 -24.379 1.00 96.19 93 ARG A O 1
ATOM 748 N N . ASP A 1 94 ? 10.253 -4.292 -24.370 1.00 96.31 94 ASP A N 1
ATOM 749 C CA . ASP A 1 94 ? 11.643 -4.508 -23.984 1.00 96.31 94 ASP A CA 1
ATOM 750 C C . ASP A 1 94 ? 11.702 -4.931 -22.508 1.00 96.31 94 ASP A C 1
ATOM 752 O O . ASP A 1 94 ? 12.368 -5.908 -22.183 1.00 96.31 94 ASP A O 1
ATOM 756 N N . PHE A 1 95 ? 10.904 -4.291 -21.641 1.00 97.62 95 PHE A N 1
ATOM 757 C CA . PHE A 1 95 ? 10.707 -4.718 -20.249 1.00 97.62 95 PHE A CA 1
ATOM 758 C C . PHE A 1 95 ? 10.313 -6.199 -20.154 1.00 97.62 95 PHE A C 1
ATOM 760 O O . PHE A 1 95 ? 11.010 -6.975 -19.511 1.00 97.62 95 PHE A O 1
ATOM 767 N N . PHE A 1 96 ? 9.264 -6.628 -20.862 1.00 97.94 96 PHE A N 1
ATOM 768 C CA . PHE A 1 96 ? 8.823 -8.029 -20.824 1.00 97.94 96 PHE A CA 1
ATOM 769 C C . PHE A 1 96 ? 9.723 -9.004 -21.601 1.00 97.94 96 PHE A C 1
ATOM 771 O O . PHE A 1 96 ? 9.688 -10.202 -21.331 1.00 97.94 96 PHE A O 1
ATOM 778 N N . LYS A 1 97 ? 10.511 -8.533 -22.575 1.00 97.25 97 LYS A N 1
ATOM 779 C CA . LYS A 1 97 ? 11.435 -9.383 -23.343 1.00 97.25 97 LYS A CA 1
ATOM 780 C C . LYS A 1 97 ? 12.734 -9.631 -22.578 1.00 97.25 97 LYS A C 1
ATOM 782 O O . LYS A 1 97 ? 13.180 -10.772 -22.503 1.00 97.25 97 LYS A O 1
ATOM 787 N N . PHE A 1 98 ? 13.341 -8.581 -22.031 1.00 97.56 98 PHE A N 1
ATOM 788 C CA . PHE A 1 98 ? 14.704 -8.642 -21.504 1.00 97.56 98 PHE A CA 1
ATOM 789 C C . PHE A 1 98 ? 14.753 -8.775 -19.988 1.00 97.56 98 PHE A C 1
ATOM 791 O O . PHE A 1 98 ? 15.521 -9.597 -19.497 1.00 97.56 98 PHE A O 1
ATOM 798 N N . PHE A 1 99 ? 13.913 -8.050 -19.243 1.00 97.81 99 PHE A N 1
ATOM 799 C CA . PHE A 1 99 ? 14.035 -8.010 -17.786 1.00 97.81 99 PHE A CA 1
ATOM 800 C C . PHE A 1 99 ? 13.834 -9.383 -17.116 1.00 97.81 99 PHE A C 1
ATOM 802 O O . PHE A 1 99 ? 14.681 -9.753 -16.308 1.00 97.81 99 PHE A O 1
ATOM 809 N N . PRO A 1 100 ? 12.848 -10.227 -17.502 1.00 97.69 100 PRO A N 1
ATOM 810 C CA . PRO A 1 100 ? 12.748 -11.587 -16.968 1.00 97.69 100 PRO A CA 1
ATOM 811 C C . PRO A 1 100 ? 14.006 -12.428 -17.207 1.00 97.69 100 PRO A C 1
ATOM 813 O O . PRO A 1 100 ? 14.396 -13.212 -16.350 1.00 97.69 100 PRO A O 1
ATOM 816 N N . ASN A 1 101 ? 14.647 -12.276 -18.370 1.00 96.38 101 ASN A N 1
ATOM 817 C CA . ASN A 1 101 ? 15.868 -13.011 -18.696 1.00 96.38 101 ASN A CA 1
ATOM 818 C C . ASN A 1 101 ? 17.053 -12.506 -17.877 1.00 96.38 101 ASN A C 1
ATOM 820 O O . ASN A 1 101 ? 17.837 -13.322 -17.406 1.00 96.38 101 ASN A O 1
ATOM 824 N N . THR A 1 102 ? 17.153 -11.192 -17.662 1.00 96.62 102 THR A N 1
ATOM 825 C CA . THR A 1 102 ? 18.144 -10.604 -16.757 1.00 96.62 102 THR A CA 1
ATOM 826 C C . THR A 1 102 ? 17.975 -11.143 -15.337 1.00 96.62 102 THR A C 1
ATOM 828 O O . THR A 1 102 ? 18.949 -11.572 -14.730 1.00 96.62 102 THR A O 1
ATOM 831 N N . LEU A 1 103 ? 16.741 -11.196 -14.826 1.00 97.25 103 LEU A N 1
ATOM 832 C CA . LEU A 1 103 ? 16.460 -11.711 -13.484 1.00 97.25 103 LEU A CA 1
ATOM 833 C C . LEU A 1 103 ? 16.828 -13.199 -13.342 1.00 97.25 103 LEU A C 1
ATOM 835 O O . LEU A 1 103 ? 17.426 -13.577 -12.340 1.00 97.25 103 LEU A O 1
ATOM 839 N N . ARG A 1 104 ? 16.561 -14.031 -14.362 1.00 95.69 104 ARG A N 1
ATOM 840 C CA . ARG A 1 104 ? 16.914 -15.470 -14.367 1.00 95.69 104 ARG A CA 1
ATOM 841 C C . ARG A 1 104 ? 18.414 -15.759 -14.291 1.00 95.69 104 ARG A C 1
ATOM 843 O O . ARG A 1 104 ? 18.784 -16.887 -13.984 1.00 95.69 104 ARG A O 1
ATOM 850 N N . GLN A 1 105 ? 19.276 -14.786 -14.588 1.00 94.50 105 GLN A N 1
ATOM 851 C CA . GLN A 1 105 ? 20.728 -14.966 -14.469 1.00 94.50 105 GLN A CA 1
ATOM 852 C C . GLN A 1 105 ? 21.188 -15.019 -13.007 1.00 94.50 105 GLN A C 1
ATOM 854 O O . GLN A 1 105 ? 22.293 -15.479 -12.726 1.00 94.50 105 GLN A O 1
ATOM 859 N N . LEU A 1 106 ? 20.352 -14.563 -12.072 1.00 94.44 106 LEU A N 1
ATOM 860 C CA . LEU A 1 106 ? 20.644 -14.569 -10.648 1.00 94.44 106 LEU A CA 1
ATOM 861 C C . LEU A 1 106 ? 19.973 -15.772 -9.984 1.00 94.44 106 LEU A C 1
ATOM 863 O O . LEU A 1 106 ? 18.752 -15.823 -9.872 1.00 94.44 106 LEU A O 1
ATOM 867 N N . ALA A 1 107 ? 20.776 -16.712 -9.477 1.00 91.50 107 ALA A N 1
ATOM 868 C CA . ALA A 1 107 ? 20.283 -17.933 -8.828 1.00 91.50 107 ALA A CA 1
ATOM 869 C C . ALA A 1 107 ? 19.401 -17.676 -7.588 1.00 91.50 107 ALA A C 1
ATOM 871 O O . ALA A 1 107 ? 18.642 -18.547 -7.173 1.00 91.50 107 ALA A O 1
ATOM 872 N N . THR A 1 108 ? 19.494 -16.486 -6.992 1.00 94.31 108 THR A N 1
ATOM 873 C CA . THR A 1 108 ? 18.681 -16.055 -5.847 1.00 94.31 108 THR A CA 1
ATOM 874 C C . THR A 1 108 ? 17.264 -15.617 -6.225 1.00 94.31 108 THR A C 1
ATOM 876 O O . THR A 1 108 ? 16.439 -15.436 -5.326 1.00 94.31 108 THR A O 1
ATOM 879 N N . ILE A 1 109 ? 16.973 -15.435 -7.520 1.00 96.38 109 ILE A N 1
ATOM 880 C CA . ILE A 1 109 ? 15.663 -15.019 -8.026 1.00 96.38 109 ILE A CA 1
ATOM 881 C C . ILE A 1 109 ? 14.957 -16.218 -8.656 1.00 96.38 109 ILE A C 1
ATOM 883 O O . ILE A 1 109 ? 15.448 -16.826 -9.608 1.00 96.38 109 ILE A O 1
ATOM 887 N N . ARG A 1 110 ? 13.771 -16.533 -8.142 1.00 96.25 110 ARG A N 1
ATOM 888 C CA . ARG A 1 110 ? 12.939 -17.659 -8.581 1.00 96.25 110 ARG A CA 1
ATOM 889 C C . ARG A 1 110 ? 11.509 -17.219 -8.875 1.00 96.25 110 ARG A C 1
ATOM 891 O O . ARG A 1 110 ? 11.164 -16.051 -8.700 1.00 96.25 110 ARG A O 1
ATOM 898 N N . ASP A 1 111 ? 10.704 -18.160 -9.363 1.00 96.31 111 ASP A N 1
ATOM 899 C CA . ASP A 1 111 ? 9.256 -18.003 -9.554 1.00 96.31 111 ASP A CA 1
ATOM 900 C C . ASP A 1 111 ? 8.884 -16.758 -10.389 1.00 96.31 111 ASP A C 1
ATOM 902 O O . ASP A 1 111 ? 7.978 -16.000 -10.059 1.00 96.31 111 ASP A O 1
ATOM 906 N N . ILE A 1 112 ? 9.633 -16.521 -11.478 1.00 97.62 112 ILE A N 1
ATOM 907 C CA . ILE A 1 112 ? 9.445 -15.352 -12.349 1.00 97.62 112 ILE A CA 1
ATOM 908 C C . ILE A 1 112 ? 8.225 -15.547 -13.255 1.00 97.62 112 ILE A C 1
ATOM 910 O O . ILE A 1 112 ? 8.269 -16.326 -14.214 1.00 97.62 112 ILE A O 1
ATOM 914 N N . GLU A 1 113 ? 7.188 -14.752 -13.020 1.00 97.00 113 GLU A N 1
ATOM 915 C CA . GLU A 1 113 ? 5.933 -14.745 -13.769 1.00 97.00 113 GLU A CA 1
ATOM 916 C C . GLU A 1 113 ? 5.710 -13.391 -14.463 1.00 97.00 113 GLU A C 1
ATOM 918 O O . GLU A 1 113 ? 5.985 -12.326 -13.913 1.00 97.00 113 GLU A O 1
ATOM 923 N N . GLN A 1 114 ? 5.202 -13.414 -15.698 1.00 97.19 114 GLN A N 1
ATOM 924 C CA . GLN A 1 114 ? 4.873 -12.203 -16.456 1.00 97.19 114 GLN A CA 1
ATOM 925 C C . GLN A 1 114 ? 3.358 -12.038 -16.574 1.00 97.19 114 GLN A C 1
ATOM 927 O O . GLN A 1 114 ? 2.718 -12.744 -17.354 1.00 97.19 114 GLN A O 1
ATOM 932 N N . ILE A 1 115 ? 2.803 -11.028 -15.909 1.00 95.44 115 ILE A N 1
ATOM 933 C CA . ILE A 1 115 ? 1.382 -10.682 -15.998 1.00 95.44 115 ILE A CA 1
ATOM 934 C C . ILE A 1 115 ? 1.231 -9.502 -16.960 1.00 95.44 115 ILE A C 1
ATOM 936 O O . ILE A 1 115 ? 1.382 -8.335 -16.598 1.00 95.44 115 ILE A O 1
ATOM 940 N N . LYS A 1 116 ? 0.965 -9.815 -18.232 1.00 93.88 116 LYS A N 1
ATOM 941 C CA . LYS A 1 116 ? 0.897 -8.817 -19.319 1.00 93.88 116 LYS A CA 1
ATOM 942 C C . LYS A 1 116 ? -0.488 -8.193 -19.484 1.00 93.88 116 LYS A C 1
ATOM 944 O O . LYS A 1 116 ? -0.585 -7.017 -19.829 1.00 93.88 116 LYS A O 1
ATOM 949 N N . ASN A 1 117 ? -1.534 -8.980 -19.244 1.00 90.19 117 ASN A N 1
ATOM 950 C CA . ASN A 1 117 ? -2.927 -8.630 -19.521 1.00 90.19 117 ASN A CA 1
ATOM 951 C C . ASN A 1 117 ? -3.649 -8.238 -18.226 1.00 90.19 117 ASN A C 1
ATOM 953 O O . ASN A 1 117 ? -4.540 -8.939 -17.761 1.00 90.19 117 ASN A O 1
ATOM 957 N N . ALA A 1 118 ? -3.224 -7.128 -17.629 1.00 89.38 118 ALA A N 1
ATOM 958 C CA . ALA A 1 118 ? -3.831 -6.541 -16.438 1.00 89.38 118 ALA A CA 1
ATOM 959 C C . ALA A 1 118 ? -3.833 -5.012 -16.560 1.00 89.38 118 ALA A C 1
ATOM 961 O O . ALA A 1 118 ? -3.093 -4.453 -17.374 1.00 89.38 118 ALA A O 1
ATOM 962 N N . ASN A 1 119 ? -4.627 -4.325 -15.730 1.00 88.88 119 ASN A N 1
ATOM 963 C CA . ASN A 1 119 ? -4.636 -2.857 -15.695 1.00 88.88 119 ASN A CA 1
ATOM 964 C C . ASN A 1 119 ? -3.233 -2.288 -15.399 1.00 88.88 119 ASN A C 1
ATOM 966 O O . ASN A 1 119 ? -2.778 -1.344 -16.043 1.00 88.88 119 ASN A O 1
ATOM 970 N N . VAL A 1 120 ? -2.514 -2.938 -14.478 1.00 94.44 120 VAL A N 1
ATOM 971 C CA . VAL A 1 120 ? -1.097 -2.695 -14.192 1.00 94.44 120 VAL A CA 1
ATOM 972 C C . VAL A 1 120 ? -0.310 -3.946 -14.595 1.00 94.44 120 VAL A C 1
ATOM 974 O O . VAL A 1 120 ? -0.313 -4.926 -13.853 1.00 94.44 120 VAL A O 1
ATOM 977 N N . PRO A 1 121 ? 0.330 -3.965 -15.777 1.00 95.81 121 PRO A N 1
ATOM 978 C CA . PRO A 1 121 ? 1.188 -5.070 -16.184 1.00 95.81 121 PRO A CA 1
ATOM 979 C C . PRO A 1 121 ? 2.445 -5.140 -15.313 1.00 95.81 121 PRO A C 1
ATOM 981 O O . PRO A 1 121 ? 3.145 -4.133 -15.161 1.00 95.81 121 PRO A O 1
ATOM 984 N N . ILE A 1 122 ? 2.750 -6.329 -14.796 1.00 97.62 122 ILE A N 1
ATOM 985 C CA . ILE A 1 122 ? 3.837 -6.553 -13.834 1.00 97.62 122 ILE A CA 1
ATOM 986 C C . ILE A 1 122 ? 4.639 -7.819 -14.145 1.00 97.62 122 ILE A C 1
ATOM 988 O O . ILE A 1 122 ? 4.167 -8.734 -14.826 1.00 97.62 122 ILE A O 1
ATOM 992 N N . ILE A 1 123 ? 5.863 -7.862 -13.627 1.00 98.44 123 ILE A N 1
ATOM 993 C CA . ILE A 1 123 ? 6.650 -9.083 -13.457 1.00 98.44 123 ILE A CA 1
ATOM 994 C C . ILE A 1 123 ? 6.641 -9.410 -11.968 1.00 98.44 123 ILE A C 1
ATOM 996 O O . ILE A 1 123 ? 7.041 -8.566 -11.168 1.00 98.44 123 ILE A O 1
ATOM 1000 N N . LYS A 1 124 ? 6.205 -10.617 -11.613 1.00 98.31 124 LYS A N 1
ATOM 1001 C CA . LYS A 1 124 ? 6.313 -11.142 -10.251 1.00 98.31 124 LYS A CA 1
ATOM 1002 C C . LYS A 1 124 ? 7.538 -12.031 -10.146 1.00 98.31 124 LYS A C 1
ATOM 1004 O O . LYS A 1 124 ? 7.850 -12.746 -11.099 1.00 98.31 124 LYS A O 1
ATOM 1009 N N . CYS A 1 125 ? 8.230 -11.991 -9.019 1.00 98.00 125 CYS A N 1
ATOM 1010 C CA . CYS A 1 125 ? 9.290 -12.941 -8.704 1.00 98.00 125 CYS A CA 1
ATOM 1011 C C . CYS A 1 125 ? 9.464 -13.096 -7.193 1.00 98.00 125 CYS A C 1
ATOM 1013 O O . CYS A 1 125 ? 8.914 -12.332 -6.400 1.00 98.00 125 CYS A O 1
ATOM 1015 N N . VAL A 1 126 ? 10.255 -14.088 -6.796 1.00 97.94 126 VAL A N 1
ATOM 1016 C CA . VAL A 1 126 ? 10.667 -14.302 -5.409 1.00 97.94 126 VAL A CA 1
ATOM 1017 C C . VAL A 1 126 ? 12.176 -14.116 -5.320 1.00 97.94 126 VAL A C 1
ATOM 1019 O O . VAL A 1 126 ? 12.927 -14.803 -6.014 1.00 97.94 126 VAL A O 1
ATOM 1022 N N . VAL A 1 127 ? 12.628 -13.204 -4.459 1.00 96.38 127 VAL A N 1
ATOM 1023 C CA . VAL A 1 127 ? 14.049 -12.926 -4.204 1.00 96.38 127 VAL A CA 1
ATOM 1024 C C . VAL A 1 127 ? 14.343 -13.233 -2.743 1.00 96.38 127 VAL A C 1
ATOM 1026 O O . VAL A 1 127 ? 13.768 -12.598 -1.868 1.00 96.38 127 VAL A O 1
ATOM 1029 N N . ASP A 1 128 ? 15.203 -14.216 -2.463 1.00 91.38 128 ASP A N 1
ATOM 1030 C CA . ASP A 1 128 ? 15.512 -14.649 -1.083 1.00 91.38 128 ASP A CA 1
ATOM 1031 C C . ASP A 1 128 ? 14.249 -14.892 -0.216 1.00 91.38 128 ASP A C 1
ATOM 1033 O O . ASP A 1 128 ? 14.130 -14.433 0.917 1.00 91.38 128 ASP A O 1
ATOM 1037 N N . ASN A 1 129 ? 13.263 -15.598 -0.786 1.00 92.56 129 ASN A N 1
ATOM 1038 C CA . ASN A 1 129 ? 11.945 -15.887 -0.188 1.00 92.56 129 ASN A CA 1
ATOM 1039 C C . ASN A 1 129 ? 11.019 -14.676 0.028 1.00 92.56 129 ASN A C 1
ATOM 1041 O O . ASN A 1 129 ? 9.961 -14.827 0.634 1.00 92.56 129 ASN A O 1
ATOM 1045 N N . ILE A 1 130 ? 11.367 -13.504 -0.501 1.00 96.44 130 ILE A N 1
ATOM 1046 C CA . ILE A 1 130 ? 10.521 -12.310 -0.471 1.00 96.44 130 ILE A CA 1
ATOM 1047 C C . ILE A 1 130 ? 9.838 -12.150 -1.829 1.00 96.44 130 ILE A C 1
ATOM 1049 O O . ILE A 1 130 ? 10.508 -12.069 -2.859 1.00 96.44 130 ILE A O 1
ATOM 1053 N N . SER A 1 131 ? 8.506 -12.090 -1.834 1.00 97.81 131 SER A N 1
ATOM 1054 C CA . SER A 1 131 ? 7.723 -11.787 -3.035 1.00 97.81 131 SER A CA 1
ATOM 1055 C C . SER A 1 131 ? 7.945 -10.341 -3.480 1.00 97.81 131 SER A C 1
ATOM 1057 O O . SER A 1 131 ? 7.885 -9.417 -2.664 1.00 97.81 131 SER A O 1
ATOM 1059 N N . VAL A 1 132 ? 8.186 -10.141 -4.774 1.00 98.44 132 VAL A N 1
ATOM 1060 C CA . VAL A 1 132 ? 8.418 -8.829 -5.385 1.00 98.44 132 VAL A CA 1
ATOM 1061 C C . VAL A 1 132 ? 7.530 -8.668 -6.613 1.00 98.44 132 VAL A C 1
ATOM 1063 O O . VAL A 1 132 ? 7.594 -9.472 -7.546 1.00 98.44 132 VAL A O 1
ATOM 1066 N N . ASP A 1 133 ? 6.777 -7.572 -6.635 1.00 98.31 133 ASP A N 1
ATOM 1067 C CA . ASP A 1 133 ? 5.931 -7.175 -7.755 1.00 98.31 133 ASP A CA 1
ATOM 1068 C C . ASP A 1 133 ? 6.573 -5.967 -8.453 1.00 98.31 133 ASP A C 1
ATOM 1070 O O . ASP A 1 133 ? 6.690 -4.875 -7.890 1.00 98.31 133 ASP A O 1
ATOM 1074 N N . ILE A 1 134 ? 7.020 -6.164 -9.697 1.00 98.50 134 ILE A N 1
ATOM 1075 C CA . ILE A 1 134 ? 7.745 -5.155 -10.475 1.00 98.50 134 ILE A CA 1
ATOM 1076 C C . ILE A 1 134 ? 6.855 -4.628 -11.596 1.00 98.50 134 ILE A C 1
ATOM 1078 O O . ILE A 1 134 ? 6.616 -5.296 -12.604 1.00 98.50 134 ILE A O 1
ATOM 1082 N N . SER A 1 135 ? 6.388 -3.395 -11.436 1.00 98.25 135 SER A N 1
ATOM 1083 C CA . SER A 1 135 ? 5.644 -2.654 -12.458 1.00 98.25 135 SER A CA 1
ATOM 1084 C C . SER A 1 135 ? 6.571 -1.810 -13.336 1.00 98.25 135 SER A C 1
ATOM 1086 O O . SER A 1 135 ? 7.745 -1.608 -13.027 1.00 98.25 135 SER A O 1
ATOM 1088 N N . PHE A 1 136 ? 6.049 -1.310 -14.456 1.00 98.38 136 PHE A N 1
ATOM 1089 C CA . PHE A 1 136 ? 6.832 -0.563 -15.442 1.00 98.38 136 PHE A CA 1
ATOM 1090 C C . PHE A 1 136 ? 6.180 0.767 -15.825 1.00 98.38 136 PHE A C 1
ATOM 1092 O O . PHE A 1 136 ? 4.991 0.823 -16.175 1.00 98.38 136 PHE A O 1
ATOM 1099 N N . ILE A 1 137 ? 6.991 1.826 -15.849 1.00 97.50 137 ILE A N 1
ATOM 1100 C CA . ILE A 1 137 ? 6.622 3.162 -16.320 1.00 97.50 137 ILE A CA 1
ATOM 1101 C C . ILE A 1 137 ? 7.614 3.610 -17.387 1.00 97.50 137 ILE A C 1
ATOM 1103 O O . ILE A 1 137 ? 8.819 3.647 -17.166 1.00 97.50 137 ILE A O 1
ATOM 1107 N N . ARG A 1 138 ? 7.079 4.040 -18.531 1.00 96.81 138 ARG A N 1
ATOM 1108 C CA . ARG A 1 138 ? 7.840 4.745 -19.562 1.00 96.81 138 ARG A CA 1
ATOM 1109 C C . ARG A 1 138 ? 7.445 6.211 -19.578 1.00 96.81 138 ARG A C 1
ATOM 1111 O O . ARG A 1 138 ? 6.315 6.535 -19.961 1.00 96.81 138 ARG A O 1
ATOM 1118 N N . LEU A 1 139 ? 8.378 7.075 -19.200 1.00 95.62 139 LEU A N 1
ATOM 1119 C CA . LEU A 1 139 ? 8.220 8.521 -19.298 1.00 95.62 139 LEU A CA 1
ATOM 1120 C C . LEU A 1 139 ? 8.385 8.987 -20.750 1.00 95.62 139 LEU A C 1
ATOM 1122 O O . LEU A 1 139 ? 8.937 8.280 -21.593 1.00 95.62 139 LEU A O 1
ATOM 1126 N N . ARG A 1 140 ? 7.919 10.202 -21.050 1.00 94.56 140 ARG A N 1
ATOM 1127 C CA . ARG A 1 140 ? 8.204 10.904 -22.315 1.00 94.56 140 ARG A CA 1
ATOM 1128 C C . ARG A 1 140 ? 9.432 11.810 -22.190 1.00 94.56 140 ARG A C 1
ATOM 1130 O O . ARG A 1 140 ? 9.464 12.895 -22.750 1.00 94.56 140 ARG A O 1
ATOM 1137 N N . GLU A 1 141 ? 10.422 11.351 -21.437 1.00 93.25 141 GLU A N 1
ATOM 1138 C CA . GLU A 1 141 ? 11.645 12.090 -21.133 1.00 93.25 141 GLU A CA 1
ATOM 1139 C C . GLU A 1 141 ? 12.851 11.322 -21.672 1.00 93.25 141 GLU A C 1
ATOM 1141 O O . GLU A 1 141 ? 12.882 10.091 -21.613 1.00 93.25 141 GLU A O 1
ATOM 1146 N N . ASN A 1 142 ? 13.854 12.034 -22.191 1.00 90.75 142 ASN A N 1
ATOM 1147 C CA . ASN A 1 142 ? 15.112 11.420 -22.641 1.00 90.75 142 ASN A CA 1
ATOM 1148 C C . ASN A 1 142 ? 15.980 10.939 -21.474 1.00 90.75 142 ASN A C 1
ATOM 1150 O O . ASN A 1 142 ? 16.756 9.998 -21.618 1.00 90.75 142 ASN A O 1
ATOM 1154 N N . TYR A 1 143 ? 15.834 11.582 -20.321 1.00 89.06 143 TYR A N 1
ATOM 1155 C CA . TYR A 1 143 ? 16.600 11.314 -19.118 1.00 89.06 143 TYR A CA 1
ATOM 1156 C C . TYR A 1 143 ? 15.645 11.150 -17.936 1.00 89.06 143 TYR A C 1
ATOM 1158 O O . TYR A 1 143 ? 14.623 11.833 -17.864 1.00 89.06 143 TYR A O 1
ATOM 1166 N N . CYS A 1 144 ? 15.965 10.231 -17.027 1.00 92.00 144 CYS A N 1
ATOM 1167 C CA . CYS A 1 144 ? 15.234 10.075 -15.779 1.00 92.00 144 CYS A CA 1
ATOM 1168 C C . CYS A 1 144 ? 16.166 9.621 -14.658 1.00 92.00 144 CYS A C 1
ATOM 1170 O O . CYS A 1 144 ? 17.066 8.815 -14.895 1.00 92.00 144 CYS A O 1
ATOM 1172 N N . ASP A 1 145 ? 15.940 10.139 -13.453 1.00 90.69 145 ASP A N 1
ATOM 1173 C CA . ASP A 1 145 ? 16.693 9.772 -12.259 1.00 90.69 145 ASP A CA 1
ATOM 1174 C C . ASP A 1 145 ? 15.812 9.760 -11.001 1.00 90.69 145 ASP A C 1
ATOM 1176 O O . ASP A 1 145 ? 14.663 10.211 -10.998 1.00 90.69 145 ASP A O 1
ATOM 1180 N N . LYS A 1 146 ? 16.384 9.245 -9.911 1.00 89.31 146 LYS A N 1
ATOM 1181 C CA . LYS A 1 146 ? 15.716 9.079 -8.615 1.00 89.31 146 LYS A CA 1
ATOM 1182 C C . LYS A 1 146 ? 15.266 10.385 -7.939 1.00 89.31 146 LYS A C 1
ATOM 1184 O O . LYS A 1 146 ? 14.510 10.315 -6.975 1.00 89.31 146 LYS A O 1
ATOM 1189 N N . ASN A 1 147 ? 15.731 11.550 -8.394 1.00 89.62 147 ASN A N 1
ATOM 1190 C CA . ASN A 1 147 ? 15.394 12.855 -7.817 1.00 89.62 147 ASN A CA 1
ATOM 1191 C C . ASN A 1 147 ? 14.181 13.505 -8.504 1.00 89.62 147 ASN A C 1
ATOM 1193 O O . ASN A 1 147 ? 13.740 14.579 -8.090 1.00 89.62 147 ASN A O 1
ATOM 1197 N N . MET A 1 148 ? 13.636 12.884 -9.553 1.00 91.19 148 MET A N 1
ATOM 1198 C CA . MET A 1 148 ? 12.457 13.397 -10.244 1.00 91.19 148 MET A CA 1
ATOM 1199 C C . MET A 1 148 ? 11.234 13.447 -9.324 1.00 91.19 148 MET A C 1
ATOM 1201 O O . MET A 1 148 ? 10.832 12.447 -8.731 1.00 91.19 148 MET A O 1
ATOM 1205 N N . ASP A 1 149 ? 10.569 14.603 -9.285 1.00 91.69 149 ASP A N 1
ATOM 1206 C CA . ASP A 1 149 ? 9.289 14.733 -8.592 1.00 91.69 149 ASP A CA 1
ATOM 1207 C C . ASP A 1 149 ? 8.155 14.163 -9.447 1.00 91.69 149 ASP A C 1
ATOM 1209 O O . ASP A 1 149 ? 7.502 14.880 -10.208 1.00 91.69 149 ASP A O 1
ATOM 1213 N N . LEU A 1 150 ? 7.904 12.859 -9.321 1.00 94.62 150 LEU A N 1
ATOM 1214 C CA . LEU A 1 150 ? 6.829 12.193 -10.058 1.00 94.62 150 LEU A CA 1
ATOM 1215 C C . LEU A 1 150 ? 5.432 12.726 -9.717 1.00 94.62 150 LEU A C 1
ATOM 1217 O O . LEU A 1 150 ? 4.492 12.337 -10.404 1.00 94.62 150 LEU A O 1
ATOM 1221 N N . LEU A 1 151 ? 5.264 13.607 -8.720 1.00 95.00 151 LEU A N 1
ATOM 1222 C CA . LEU A 1 151 ? 3.998 14.305 -8.465 1.00 95.00 151 LEU A CA 1
ATOM 1223 C C . LEU A 1 151 ? 3.697 15.395 -9.501 1.00 95.00 151 LEU A C 1
ATOM 1225 O O . LEU A 1 151 ? 2.526 15.734 -9.686 1.00 95.00 151 LEU A O 1
ATOM 1229 N N . ASP A 1 152 ? 4.697 15.887 -10.234 1.00 93.38 152 ASP A N 1
ATOM 1230 C CA . ASP A 1 152 ? 4.489 16.850 -11.315 1.00 93.38 152 ASP A CA 1
ATOM 1231 C C . ASP A 1 152 ? 3.609 16.239 -12.421 1.00 93.38 152 ASP A C 1
ATOM 1233 O O . ASP A 1 152 ? 3.957 15.250 -13.075 1.00 93.38 152 ASP A O 1
ATOM 1237 N N . ASN A 1 153 ? 2.438 16.843 -12.641 1.00 91.62 153 ASN A N 1
ATOM 1238 C CA . ASN A 1 153 ? 1.454 16.377 -13.617 1.00 91.62 153 ASN A CA 1
ATOM 1239 C C . ASN A 1 153 ? 1.977 16.406 -15.060 1.00 91.62 153 ASN A C 1
ATOM 1241 O O . ASN A 1 153 ? 1.370 15.763 -15.922 1.00 91.62 153 ASN A O 1
ATOM 1245 N N . LYS A 1 154 ? 3.094 17.089 -15.357 1.00 91.56 154 LYS A N 1
ATOM 1246 C CA . LYS A 1 154 ? 3.699 17.036 -16.698 1.00 91.56 154 LYS A CA 1
ATOM 1247 C C . LYS A 1 154 ? 4.047 15.605 -17.117 1.00 91.56 154 LYS A C 1
ATOM 1249 O O . LYS A 1 154 ? 3.830 15.259 -18.275 1.00 91.56 154 LYS A O 1
ATOM 1254 N N . TYR A 1 155 ? 4.466 14.755 -16.174 1.00 93.75 155 TYR A N 1
ATOM 1255 C CA . TYR A 1 155 ? 4.822 13.361 -16.452 1.00 93.75 155 TYR A CA 1
ATOM 1256 C C . TYR A 1 155 ? 3.604 12.472 -16.741 1.00 93.75 155 TYR A C 1
ATOM 1258 O O . TYR A 1 155 ? 3.760 11.367 -17.254 1.00 93.75 155 TYR A O 1
ATOM 1266 N N . MET A 1 156 ? 2.388 12.960 -16.468 1.00 93.12 156 MET A N 1
ATOM 1267 C CA . MET A 1 156 ? 1.135 12.278 -16.808 1.00 93.12 156 MET A CA 1
ATOM 1268 C C . MET A 1 156 ? 0.637 12.620 -18.216 1.00 93.12 156 MET A C 1
ATOM 1270 O O . MET A 1 156 ? -0.239 11.932 -18.748 1.00 93.12 156 MET A O 1
ATOM 1274 N N . LYS A 1 157 ? 1.182 13.664 -18.854 1.00 90.38 157 LYS A N 1
ATOM 1275 C CA . LYS A 1 157 ? 0.716 14.111 -20.169 1.00 90.38 157 LYS A CA 1
ATOM 1276 C C . LYS A 1 157 ? 1.078 13.091 -21.243 1.00 90.38 157 LYS A C 1
ATOM 1278 O O . LYS A 1 157 ? 2.244 12.790 -21.493 1.00 90.38 157 LYS A O 1
ATOM 1283 N N . ASN A 1 158 ? 0.051 12.587 -21.924 1.00 88.81 158 ASN A N 1
ATOM 1284 C CA . ASN A 1 158 ? 0.163 11.698 -23.078 1.00 88.81 158 ASN A CA 1
ATOM 1285 C C . ASN A 1 158 ? 0.916 10.368 -22.825 1.00 88.81 158 ASN A C 1
ATOM 1287 O O . ASN A 1 158 ? 1.279 9.670 -23.778 1.00 88.81 158 ASN A O 1
ATOM 1291 N N . ILE A 1 159 ? 1.166 9.962 -21.578 1.00 93.19 159 ILE A N 1
ATOM 1292 C CA . ILE A 1 159 ? 1.717 8.625 -21.312 1.00 93.19 159 ILE A CA 1
ATOM 1293 C C . ILE A 1 159 ? 0.669 7.544 -21.609 1.00 93.19 159 ILE A C 1
ATOM 1295 O O . ILE A 1 159 ? -0.535 7.793 -21.563 1.00 93.19 159 ILE A O 1
ATOM 1299 N N . HIS A 1 160 ? 1.132 6.340 -21.946 1.00 93.44 160 HIS A N 1
ATOM 1300 C CA . HIS A 1 160 ? 0.263 5.201 -22.254 1.00 93.44 160 HIS A CA 1
ATOM 1301 C C . HIS A 1 160 ? -0.630 4.849 -21.055 1.00 93.44 160 HIS A C 1
ATOM 1303 O O . HIS A 1 160 ? -0.171 4.926 -19.920 1.00 93.44 160 HIS A O 1
ATOM 1309 N N . GLU A 1 161 ? -1.860 4.392 -21.296 1.00 92.00 161 GLU A N 1
ATOM 1310 C CA . GLU A 1 161 ? -2.852 4.092 -20.253 1.00 92.00 161 GLU A CA 1
ATOM 1311 C C . GLU A 1 161 ? -2.337 3.174 -19.147 1.00 92.00 161 GLU A C 1
ATOM 1313 O O . GLU A 1 161 ? -2.328 3.568 -17.989 1.00 92.00 161 GLU A O 1
ATOM 1318 N N . SER A 1 162 ? -1.782 2.014 -19.492 1.00 93.12 162 SER A N 1
ATOM 1319 C CA . SER A 1 162 ? -1.206 1.144 -18.462 1.00 93.12 162 SER A CA 1
ATOM 1320 C C . SER A 1 162 ? -0.003 1.749 -17.720 1.00 93.12 162 SER A C 1
ATOM 1322 O O . SER A 1 162 ? 0.247 1.378 -16.585 1.00 93.12 162 SER A O 1
ATOM 1324 N N . CYS A 1 163 ? 0.725 2.719 -18.298 1.00 95.44 163 CYS A N 1
ATOM 1325 C CA . CYS A 1 163 ? 1.726 3.479 -17.537 1.00 95.44 163 CYS A CA 1
ATOM 1326 C C . CYS A 1 163 ? 1.077 4.526 -16.622 1.00 95.44 163 CYS A C 1
ATOM 1328 O O . CYS A 1 163 ? 1.647 4.810 -15.576 1.00 95.44 163 CYS A O 1
ATOM 1330 N N . ARG A 1 164 ? -0.098 5.078 -16.976 1.00 94.06 164 ARG A N 1
ATOM 1331 C CA . ARG A 1 164 ? -0.896 5.898 -16.046 1.00 94.06 164 ARG A CA 1
ATOM 1332 C C . ARG A 1 164 ? -1.320 5.063 -14.843 1.00 94.06 164 ARG A C 1
ATOM 1334 O O . ARG A 1 164 ? -1.109 5.507 -13.723 1.00 94.06 164 ARG A O 1
ATOM 1341 N N . ALA A 1 165 ? -1.821 3.849 -15.080 1.00 93.81 165 ALA A N 1
ATOM 1342 C CA . ALA A 1 165 ? -2.189 2.917 -14.017 1.00 93.81 165 ALA A CA 1
ATOM 1343 C C . ALA A 1 165 ? -0.980 2.546 -13.133 1.00 93.81 165 ALA A C 1
ATOM 1345 O O . ALA A 1 165 ? -1.066 2.660 -11.914 1.00 93.81 165 ALA A O 1
ATOM 1346 N N . SER A 1 166 ? 0.176 2.205 -13.724 1.00 96.69 166 SER A N 1
ATOM 1347 C CA . SER A 1 166 ? 1.413 1.937 -12.963 1.00 96.69 166 SER A CA 1
ATOM 1348 C C . SER A 1 166 ? 1.929 3.141 -12.165 1.00 96.69 166 SER A C 1
ATOM 1350 O O . SER A 1 166 ? 2.661 2.953 -11.200 1.00 96.69 166 SER A O 1
ATOM 1352 N N . MET A 1 167 ? 1.600 4.375 -12.565 1.00 96.06 167 MET A N 1
ATOM 1353 C CA . MET A 1 167 ? 2.069 5.596 -11.900 1.00 96.06 167 MET A CA 1
ATOM 1354 C C . MET A 1 167 ? 1.254 5.943 -10.644 1.00 96.06 167 MET A C 1
ATOM 1356 O O . MET A 1 167 ? 1.766 6.656 -9.779 1.00 96.06 167 MET A O 1
ATOM 1360 N N . ASP A 1 168 ? 0.023 5.439 -10.512 1.00 94.75 168 ASP A N 1
ATOM 1361 C CA . ASP A 1 168 ? -0.861 5.766 -9.385 1.00 94.75 168 ASP A CA 1
ATOM 1362 C C . ASP A 1 168 ? -0.215 5.413 -8.034 1.00 94.75 168 ASP A C 1
ATOM 1364 O O . ASP A 1 168 ? 0.045 6.301 -7.222 1.00 94.75 168 ASP A O 1
ATOM 1368 N N . GLY A 1 169 ? 0.171 4.149 -7.831 1.00 95.94 169 GLY A N 1
ATOM 1369 C CA . GLY A 1 169 ? 0.811 3.689 -6.591 1.00 95.94 169 GLY A CA 1
ATOM 1370 C C . GLY A 1 169 ? 2.044 4.518 -6.183 1.00 95.94 169 GLY A C 1
ATOM 1371 O O . GLY A 1 169 ? 2.058 5.078 -5.083 1.00 95.94 169 GLY A O 1
ATOM 1372 N N . PRO A 1 170 ? 3.059 4.647 -7.053 1.00 96.69 170 PRO A N 1
ATOM 1373 C CA . PRO A 1 170 ? 4.220 5.519 -6.874 1.00 96.69 170 PRO A CA 1
ATOM 1374 C C . PRO A 1 170 ? 3.897 6.972 -6.491 1.00 96.69 170 PRO A C 1
ATOM 1376 O O . PRO A 1 170 ? 4.453 7.495 -5.521 1.00 96.69 170 PRO A O 1
ATOM 1379 N N . ARG A 1 171 ? 2.979 7.627 -7.215 1.00 97.50 171 ARG A N 1
ATOM 1380 C CA . ARG A 1 171 ? 2.585 9.024 -6.954 1.00 97.50 171 ARG A CA 1
ATOM 1381 C C . ARG A 1 171 ? 1.868 9.163 -5.622 1.00 97.50 171 ARG A C 1
ATOM 1383 O O . ARG A 1 171 ? 2.226 10.028 -4.828 1.00 97.50 171 ARG A O 1
ATOM 1390 N N . VAL A 1 172 ? 0.920 8.277 -5.333 1.00 97.69 172 VAL A N 1
ATOM 1391 C CA . VAL A 1 172 ? 0.220 8.264 -4.046 1.00 97.69 172 VAL A CA 1
ATOM 1392 C C . VAL A 1 172 ? 1.211 8.059 -2.895 1.00 97.69 172 VAL A C 1
ATOM 1394 O O . VAL A 1 172 ? 1.128 8.764 -1.890 1.00 97.69 172 VAL A O 1
ATOM 1397 N N . ASN A 1 173 ? 2.203 7.176 -3.054 1.00 97.62 173 ASN A N 1
ATOM 1398 C CA . ASN A 1 173 ? 3.257 6.963 -2.057 1.00 97.62 173 ASN A CA 1
ATOM 1399 C C . ASN A 1 173 ? 4.066 8.239 -1.773 1.00 97.62 173 ASN A C 1
ATOM 1401 O O . ASN A 1 173 ? 4.249 8.613 -0.614 1.00 97.62 173 ASN A O 1
ATOM 1405 N N . LEU A 1 174 ? 4.511 8.931 -2.828 1.00 97.44 174 LEU A N 1
ATOM 1406 C CA . LEU A 1 174 ? 5.242 10.197 -2.715 1.00 97.44 174 LEU A CA 1
ATOM 1407 C C . LEU A 1 174 ? 4.390 11.295 -2.072 1.00 97.44 174 LEU A C 1
ATOM 1409 O O . LEU A 1 174 ? 4.891 12.041 -1.231 1.00 97.44 174 LEU A O 1
ATOM 1413 N N . PHE A 1 175 ? 3.104 11.374 -2.425 1.00 98.19 175 PHE A N 1
ATOM 1414 C CA . PHE A 1 175 ? 2.177 12.312 -1.799 1.00 98.19 175 PHE A CA 1
ATOM 1415 C C . PHE A 1 175 ? 2.082 12.059 -0.293 1.00 98.19 175 PHE A C 1
ATOM 1417 O O . PHE A 1 175 ? 2.273 12.992 0.484 1.00 98.19 175 PHE A O 1
ATOM 1424 N N . ILE A 1 176 ? 1.854 10.806 0.121 1.00 98.44 176 ILE A N 1
ATOM 1425 C CA . ILE A 1 176 ? 1.771 10.421 1.538 1.00 98.44 176 ILE A CA 1
ATOM 1426 C C . ILE A 1 176 ? 3.048 10.836 2.279 1.00 98.44 176 ILE A C 1
ATOM 1428 O O . ILE A 1 176 ? 2.962 11.503 3.310 1.00 98.44 176 ILE A O 1
ATOM 1432 N N . LYS A 1 177 ? 4.227 10.520 1.726 1.00 97.56 177 LYS A N 1
ATOM 1433 C CA . LYS A 1 177 ? 5.521 10.906 2.315 1.00 97.56 177 LYS A CA 1
ATOM 1434 C C . LYS A 1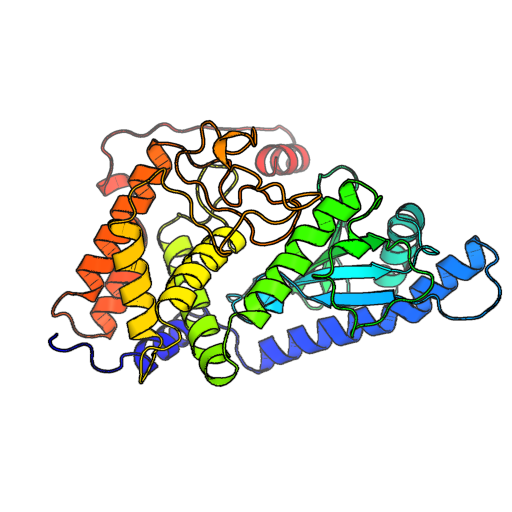 177 ? 5.649 12.418 2.504 1.00 97.56 177 LYS A C 1
ATOM 1436 O O . LYS A 1 177 ? 6.083 12.844 3.567 1.00 97.56 177 LYS A O 1
ATOM 1441 N N . LYS A 1 178 ? 5.226 13.230 1.525 1.00 97.25 178 LYS A N 1
ATOM 1442 C CA . LYS A 1 178 ? 5.260 14.702 1.634 1.00 97.25 178 LYS A CA 1
ATOM 1443 C C . LYS A 1 178 ? 4.313 15.259 2.705 1.00 97.25 178 LYS A C 1
ATOM 1445 O O . LYS A 1 178 ? 4.546 16.364 3.185 1.00 97.25 178 LYS A O 1
ATOM 1450 N N . GLN A 1 179 ? 3.252 14.537 3.075 1.00 97.81 179 GLN A N 1
ATOM 1451 C CA . GLN A 1 179 ? 2.319 14.995 4.111 1.00 97.81 179 GLN A CA 1
ATOM 1452 C C . GLN A 1 179 ? 2.810 14.723 5.538 1.00 97.81 179 GLN A C 1
ATOM 1454 O O . GLN A 1 179 ? 2.382 15.420 6.461 1.00 97.81 179 GLN A O 1
ATOM 1459 N N . ILE A 1 180 ? 3.670 13.719 5.730 1.00 98.06 180 ILE A N 1
ATOM 1460 C CA . ILE A 1 180 ? 4.121 13.265 7.049 1.00 98.06 180 ILE A CA 1
ATOM 1461 C C . ILE A 1 180 ? 5.370 14.045 7.466 1.00 98.06 180 ILE A C 1
ATOM 1463 O O . ILE A 1 180 ? 6.398 14.009 6.797 1.00 98.06 180 ILE A O 1
ATOM 1467 N N . LYS A 1 181 ? 5.299 14.736 8.609 1.00 97.50 181 LYS A N 1
ATOM 1468 C CA . LYS A 1 181 ? 6.461 15.392 9.227 1.00 97.50 181 LYS A CA 1
ATOM 1469 C C . LYS A 1 181 ? 7.535 14.354 9.551 1.00 97.50 181 LYS A C 1
ATOM 1471 O O . LYS A 1 181 ? 7.208 13.288 10.069 1.00 97.50 181 LYS A O 1
ATOM 1476 N N . GLN A 1 182 ? 8.808 14.701 9.351 1.00 96.94 182 GLN A N 1
ATOM 1477 C CA . GLN A 1 182 ? 9.936 13.793 9.599 1.00 96.94 182 GLN A CA 1
ATOM 1478 C C . GLN A 1 182 ? 9.918 13.195 11.018 1.00 96.94 182 GLN A C 1
ATOM 1480 O O . GLN A 1 182 ? 10.158 12.004 11.189 1.00 96.94 182 GLN A O 1
ATOM 1485 N N . SER A 1 183 ? 9.552 13.992 12.027 1.00 96.06 183 SER A N 1
ATOM 1486 C CA . SER A 1 183 ? 9.422 13.554 13.424 1.00 96.06 183 SER A CA 1
ATOM 1487 C C . SER A 1 183 ? 8.283 12.556 13.672 1.00 96.06 183 SER A C 1
ATOM 1489 O O . SER A 1 183 ? 8.266 11.901 14.707 1.00 96.06 183 SER A O 1
ATOM 1491 N N . HIS A 1 184 ? 7.317 12.431 12.757 1.00 97.62 184 HIS A N 1
ATOM 1492 C CA . HIS A 1 184 ? 6.132 11.577 12.905 1.00 97.62 184 HIS A CA 1
ATOM 1493 C C . HIS A 1 184 ? 6.177 10.317 12.028 1.00 97.62 184 HIS A C 1
ATOM 1495 O O . HIS A 1 184 ? 5.232 9.529 12.063 1.00 97.62 184 HIS A O 1
ATOM 1501 N N . VAL A 1 185 ? 7.250 10.102 11.255 1.00 98.12 185 VAL A N 1
ATOM 1502 C CA . VAL A 1 185 ? 7.376 8.944 10.349 1.00 98.12 185 VAL A CA 1
ATOM 1503 C C . VAL A 1 185 ? 7.207 7.628 11.109 1.00 98.12 185 VAL A C 1
ATOM 1505 O O . VAL A 1 185 ? 6.380 6.804 10.721 1.00 98.12 185 VAL A O 1
ATOM 1508 N N . TYR A 1 186 ? 7.910 7.468 12.233 1.00 97.31 186 TYR A N 1
ATOM 1509 C CA . TYR A 1 186 ? 7.813 6.269 13.069 1.00 97.31 186 TYR A CA 1
ATOM 1510 C C . TYR A 1 186 ? 6.390 6.048 13.609 1.00 97.31 186 TYR A C 1
ATOM 1512 O O . TYR A 1 186 ? 5.841 4.952 13.496 1.00 97.31 186 TYR A O 1
ATOM 1520 N N . ILE A 1 187 ? 5.756 7.107 14.126 1.00 97.56 187 ILE A N 1
ATOM 1521 C CA . ILE A 1 187 ? 4.383 7.061 14.655 1.00 97.56 187 ILE A CA 1
ATOM 1522 C C . ILE A 1 187 ? 3.402 6.608 13.569 1.00 97.56 187 ILE A C 1
ATOM 1524 O O . ILE A 1 187 ? 2.564 5.733 13.806 1.00 97.56 187 ILE A O 1
ATOM 1528 N N . PHE A 1 188 ? 3.523 7.171 12.365 1.00 98.44 188 PHE A N 1
ATOM 1529 C CA . PHE A 1 188 ? 2.670 6.822 11.234 1.00 98.44 188 PHE A CA 1
ATOM 1530 C C . PHE A 1 188 ? 2.865 5.362 10.805 1.00 98.44 188 PHE A C 1
ATOM 1532 O O . PHE A 1 188 ? 1.883 4.640 10.637 1.00 98.44 188 PHE A O 1
ATOM 1539 N N . GLN A 1 189 ? 4.116 4.909 10.671 1.00 98.25 189 GLN A N 1
ATOM 1540 C CA . GLN A 1 189 ? 4.447 3.537 10.270 1.00 98.25 189 GLN A CA 1
ATOM 1541 C C . GLN A 1 189 ? 3.893 2.500 11.251 1.00 98.25 189 GLN A C 1
ATOM 1543 O O . GLN A 1 189 ? 3.224 1.554 10.826 1.00 98.25 189 GLN A O 1
ATOM 1548 N N . ARG A 1 190 ? 4.098 2.705 12.558 1.00 98.12 190 ARG A N 1
ATOM 1549 C CA . ARG A 1 190 ? 3.596 1.789 13.595 1.00 98.12 190 ARG A CA 1
ATOM 1550 C C . ARG A 1 190 ? 2.074 1.795 13.672 1.00 98.12 190 ARG A C 1
ATOM 1552 O O . ARG A 1 190 ? 1.464 0.731 13.734 1.00 98.12 190 ARG A O 1
ATOM 1559 N N . SER A 1 191 ? 1.448 2.964 13.547 1.00 98.38 191 SER A N 1
ATOM 1560 C CA . SER A 1 191 ? -0.016 3.066 13.482 1.00 98.38 191 SER A CA 1
ATOM 1561 C C . SER A 1 191 ? -0.589 2.346 12.257 1.00 98.38 191 SER A C 1
ATOM 1563 O O . SER A 1 191 ? -1.592 1.640 12.367 1.00 98.38 191 SER A O 1
ATOM 1565 N N . LEU A 1 192 ? 0.068 2.458 11.096 1.00 98.56 192 LEU A N 1
ATOM 1566 C CA . LEU A 1 192 ? -0.341 1.759 9.877 1.00 98.56 192 LEU A CA 1
ATOM 1567 C C . LEU A 1 192 ? -0.229 0.239 10.028 1.00 98.56 192 LEU A C 1
ATOM 1569 O O . LEU A 1 192 ? -1.140 -0.480 9.617 1.00 98.56 192 LEU A O 1
ATOM 1573 N N . GLN A 1 193 ? 0.842 -0.255 10.649 1.00 98.44 193 GLN A N 1
ATOM 1574 C CA . GLN A 1 193 ? 1.011 -1.680 10.950 1.00 98.44 193 GLN A CA 1
ATOM 1575 C C . GLN A 1 193 ? -0.071 -2.187 11.908 1.00 98.44 193 GLN A C 1
ATOM 1577 O O . GLN A 1 193 ? -0.687 -3.213 11.617 1.00 98.44 193 GLN A O 1
ATOM 1582 N N . CYS A 1 194 ? -0.381 -1.441 12.975 1.00 98.19 194 CYS A N 1
ATOM 1583 C CA . CYS A 1 194 ? -1.494 -1.754 13.876 1.00 98.19 194 CYS A CA 1
ATOM 1584 C C . CYS A 1 194 ? -2.825 -1.848 13.120 1.00 98.19 194 CYS A C 1
ATOM 1586 O O . CYS A 1 194 ? -3.542 -2.837 13.257 1.00 98.19 194 CYS A O 1
ATOM 1588 N N . ILE A 1 195 ? -3.153 -0.856 12.286 1.00 98.56 195 ILE A N 1
ATOM 1589 C CA . ILE A 1 195 ? -4.420 -0.828 11.539 1.00 98.56 195 ILE A CA 1
ATOM 1590 C C . ILE A 1 195 ? -4.488 -1.966 10.520 1.00 98.56 195 ILE A C 1
ATOM 1592 O O . ILE A 1 195 ? -5.517 -2.633 10.420 1.00 98.56 195 ILE A O 1
ATOM 1596 N N . LYS A 1 196 ? -3.401 -2.240 9.790 1.00 98.12 196 LYS A N 1
ATOM 1597 C CA . LYS A 1 196 ? -3.345 -3.369 8.850 1.00 98.12 196 LYS A CA 1
ATOM 1598 C C . LYS A 1 196 ? -3.496 -4.701 9.574 1.00 98.12 196 LYS A C 1
ATOM 1600 O O . LYS A 1 196 ? -4.230 -5.565 9.096 1.00 98.12 196 LYS A O 1
ATOM 1605 N N . HIS A 1 197 ? -2.833 -4.876 10.713 1.00 97.88 197 HIS A N 1
ATOM 1606 C CA . HIS A 1 197 ? -2.957 -6.090 11.511 1.00 97.88 197 HIS A CA 1
ATOM 1607 C C . HIS A 1 197 ? -4.380 -6.264 12.047 1.00 97.88 197 HIS A C 1
ATOM 1609 O O . HIS A 1 197 ? -4.978 -7.319 11.849 1.00 97.88 197 HIS A O 1
ATOM 1615 N N . TRP A 1 198 ? -4.966 -5.208 12.619 1.00 98.31 198 TRP A N 1
ATOM 1616 C CA . TRP A 1 198 ? -6.372 -5.186 13.023 1.00 98.31 198 TRP A CA 1
ATOM 1617 C C . TRP A 1 198 ? -7.288 -5.570 11.861 1.00 98.31 198 TRP A C 1
ATOM 1619 O O . TRP A 1 198 ? -8.029 -6.541 11.976 1.00 98.31 198 TRP A O 1
ATOM 1629 N N . ALA A 1 199 ? -7.184 -4.904 10.712 1.00 98.00 199 ALA A N 1
ATOM 1630 C CA . ALA A 1 199 ? -8.024 -5.197 9.556 1.00 98.00 199 ALA A CA 1
ATOM 1631 C C . ALA A 1 199 ? -7.897 -6.660 9.096 1.00 98.00 199 ALA A C 1
ATOM 1633 O O . ALA A 1 199 ? -8.903 -7.269 8.748 1.00 98.00 199 ALA A O 1
ATOM 1634 N N . ASN A 1 200 ? -6.701 -7.256 9.150 1.00 95.94 200 ASN A N 1
ATOM 1635 C CA . ASN A 1 200 ? -6.506 -8.676 8.837 1.00 95.94 200 ASN A CA 1
ATOM 1636 C C . ASN A 1 200 ? -7.165 -9.598 9.874 1.00 95.94 200 ASN A C 1
ATOM 1638 O O . ASN A 1 200 ? -7.941 -10.479 9.507 1.00 95.94 200 ASN A O 1
ATOM 1642 N N . ARG A 1 201 ? -6.930 -9.372 11.174 1.00 96.12 201 ARG A N 1
ATOM 1643 C CA . ARG A 1 201 ? -7.534 -10.170 12.266 1.00 96.12 201 ARG A CA 1
ATOM 1644 C C . ARG A 1 201 ? -9.058 -10.075 12.278 1.00 96.12 201 ARG A C 1
ATOM 1646 O O . ARG A 1 201 ? -9.753 -11.026 12.640 1.00 96.12 201 ARG A O 1
ATOM 1653 N N . ARG A 1 202 ? -9.574 -8.926 11.844 1.00 96.38 202 ARG A N 1
ATOM 1654 C CA . ARG A 1 202 ? -11.002 -8.641 11.695 1.00 96.38 202 ARG A CA 1
ATOM 1655 C C . ARG A 1 202 ? -11.538 -8.943 10.290 1.00 96.38 202 ARG A C 1
ATOM 1657 O O . ARG A 1 202 ? -12.681 -8.615 10.011 1.00 96.38 202 ARG A O 1
ATOM 1664 N N . GLN A 1 203 ? -10.749 -9.571 9.414 1.00 94.88 203 GLN A N 1
ATOM 1665 C CA . GLN A 1 203 ? -11.151 -9.982 8.059 1.00 94.88 203 GLN A CA 1
ATOM 1666 C C . GLN A 1 203 ? -11.792 -8.860 7.213 1.00 94.88 203 GLN A C 1
ATOM 1668 O O . GLN A 1 203 ? -12.708 -9.084 6.427 1.00 94.88 203 GLN A O 1
ATOM 1673 N N . LEU A 1 204 ? -11.280 -7.638 7.367 1.00 96.94 204 LEU A N 1
ATOM 1674 C CA . LEU A 1 204 ? -11.655 -6.435 6.613 1.00 96.94 204 LEU A CA 1
ATOM 1675 C C . LEU A 1 204 ? -10.613 -6.083 5.533 1.00 96.94 204 LEU A C 1
ATOM 1677 O O . LEU A 1 204 ? -10.643 -4.991 4.965 1.00 96.94 204 LEU A O 1
ATOM 1681 N N . TYR A 1 205 ? -9.648 -6.973 5.282 1.00 94.94 205 TYR A N 1
ATOM 1682 C CA . TYR A 1 205 ? -8.557 -6.778 4.327 1.00 94.94 205 TYR A CA 1
ATOM 1683 C C . TYR A 1 205 ? -8.765 -7.661 3.085 1.00 94.94 205 TYR A C 1
ATOM 1685 O O . TYR A 1 205 ? -8.123 -8.695 2.937 1.00 94.94 205 TYR A O 1
ATOM 1693 N N . ASN A 1 206 ? -9.715 -7.302 2.214 1.00 94.19 206 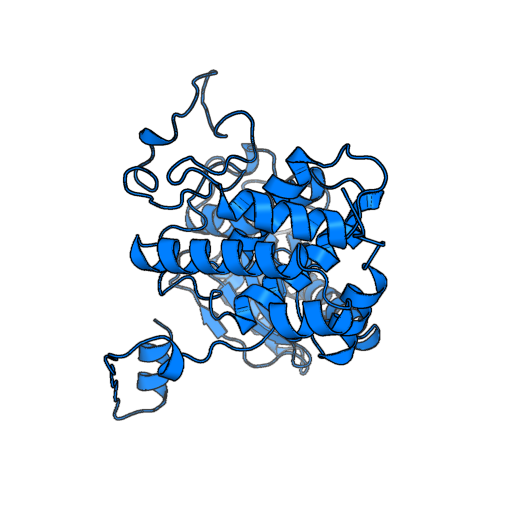ASN A N 1
ATOM 1694 C CA . ASN A 1 206 ? -9.978 -8.024 0.960 1.00 94.19 206 ASN A CA 1
ATOM 1695 C C . ASN A 1 206 ? -10.805 -7.157 -0.014 1.00 94.19 206 ASN A C 1
ATOM 1697 O O . ASN A 1 206 ? -12.033 -7.089 0.069 1.00 94.19 206 ASN A O 1
ATOM 1701 N N . LYS A 1 207 ? -10.123 -6.460 -0.932 1.00 94.00 207 LYS A N 1
ATOM 1702 C CA . LYS A 1 207 ? -10.755 -5.531 -1.888 1.00 94.00 207 LYS A CA 1
ATOM 1703 C C . LYS A 1 207 ? -11.702 -6.209 -2.892 1.00 94.00 207 LYS A C 1
ATOM 1705 O O . LYS A 1 207 ? -12.785 -5.660 -3.100 1.00 94.00 207 LYS A O 1
ATOM 1710 N N . PRO A 1 208 ? -11.364 -7.360 -3.507 1.00 93.31 208 PRO A N 1
ATOM 1711 C CA . PRO A 1 208 ? -12.271 -8.057 -4.424 1.00 93.31 208 PRO A CA 1
ATOM 1712 C C . PRO A 1 208 ? -13.674 -8.317 -3.858 1.00 93.31 208 PRO A C 1
ATOM 1714 O O . PRO A 1 208 ? -14.656 -8.038 -4.535 1.00 93.31 208 PRO A O 1
ATOM 1717 N N . ILE A 1 209 ? -13.788 -8.734 -2.592 1.00 93.19 209 ILE A N 1
ATOM 1718 C CA . ILE A 1 209 ? -15.088 -9.040 -1.956 1.00 93.19 209 ILE A CA 1
ATOM 1719 C C . ILE A 1 209 ? -15.772 -7.821 -1.303 1.00 93.19 209 ILE A C 1
ATOM 1721 O O . ILE A 1 209 ? -16.722 -7.968 -0.534 1.00 93.19 209 ILE A O 1
ATOM 1725 N N . GLY A 1 210 ? -15.279 -6.611 -1.574 1.00 96.25 210 GLY A N 1
ATOM 1726 C CA . GLY A 1 210 ? -15.902 -5.366 -1.131 1.00 96.25 210 GLY A CA 1
ATOM 1727 C C . GLY A 1 210 ? -15.442 -4.823 0.220 1.00 96.25 210 GLY A C 1
ATOM 1728 O O . GLY A 1 210 ? -16.129 -3.972 0.787 1.00 96.25 210 GLY A O 1
ATOM 1729 N N . TYR A 1 211 ? -14.298 -5.271 0.738 1.00 97.94 211 TYR A N 1
ATOM 1730 C CA . TYR A 1 211 ? -13.602 -4.593 1.836 1.00 97.94 211 TYR A CA 1
ATOM 1731 C C . TYR A 1 211 ? -12.439 -3.736 1.312 1.00 97.94 211 TYR A C 1
ATOM 1733 O O . TYR A 1 211 ? -12.374 -3.390 0.132 1.00 97.94 211 TYR A O 1
ATOM 1741 N N . LEU A 1 212 ? -11.526 -3.337 2.194 1.00 98.31 212 LEU A N 1
ATOM 1742 C CA . LEU A 1 212 ? -10.431 -2.428 1.878 1.00 98.31 212 LEU A CA 1
ATOM 1743 C C . LEU A 1 212 ? -9.114 -3.186 1.680 1.00 98.31 212 LEU A C 1
ATOM 1745 O O . LEU A 1 212 ? -8.910 -4.269 2.222 1.00 98.31 212 LEU A O 1
ATOM 1749 N N . ASN A 1 213 ? -8.197 -2.603 0.911 1.00 95.25 213 ASN A N 1
ATOM 1750 C CA . ASN A 1 213 ? -6.808 -3.059 0.804 1.00 95.25 213 ASN A CA 1
ATOM 1751 C C . ASN A 1 213 ? -5.852 -2.107 1.542 1.00 95.25 213 ASN A C 1
ATOM 1753 O O . ASN A 1 213 ? -6.262 -1.081 2.087 1.00 95.25 213 ASN A O 1
ATOM 1757 N N . GLY A 1 214 ? -4.554 -2.419 1.514 1.00 94.62 214 GLY A N 1
ATOM 1758 C CA . GLY A 1 214 ? -3.510 -1.629 2.171 1.00 94.62 214 GLY A CA 1
ATOM 1759 C C . GLY A 1 214 ? -3.504 -0.155 1.775 1.00 94.62 214 GLY A C 1
ATOM 1760 O O . GLY A 1 214 ? -3.409 0.699 2.654 1.00 94.62 214 GLY A O 1
ATOM 1761 N N . SER A 1 215 ? -3.673 0.161 0.488 1.00 95.31 215 SER A N 1
ATOM 1762 C CA . SER A 1 215 ? -3.746 1.553 0.027 1.00 95.31 215 SER A CA 1
ATOM 1763 C C . SER A 1 215 ? -4.937 2.285 0.641 1.00 95.31 215 SER A C 1
ATOM 1765 O O . SER A 1 215 ? -4.768 3.373 1.177 1.00 95.31 215 SER A O 1
ATOM 1767 N N . SER A 1 216 ? -6.120 1.666 0.656 1.00 98.19 216 SER A N 1
ATOM 1768 C CA . SER A 1 216 ? -7.324 2.265 1.247 1.00 98.19 216 SER A CA 1
ATOM 1769 C C . SER A 1 216 ? -7.142 2.567 2.737 1.00 98.19 216 SER A C 1
ATOM 1771 O O . SER A 1 216 ? -7.381 3.693 3.171 1.00 98.19 216 SER A O 1
ATOM 1773 N N . TRP A 1 217 ? -6.641 1.594 3.509 1.00 98.56 217 TRP A N 1
ATOM 1774 C CA . TRP A 1 217 ? -6.347 1.773 4.937 1.00 98.56 217 TRP A CA 1
ATOM 1775 C C . TRP A 1 217 ? -5.317 2.878 5.188 1.00 98.56 217 TRP A C 1
ATOM 1777 O O . TRP A 1 217 ? -5.471 3.676 6.112 1.00 98.56 217 TRP A O 1
ATOM 1787 N N . THR A 1 218 ? -4.301 2.964 4.329 1.00 98.62 218 THR A N 1
ATOM 1788 C CA . THR A 1 218 ? -3.274 4.008 4.395 1.00 98.62 218 THR A CA 1
ATOM 1789 C C . THR A 1 218 ? -3.860 5.398 4.156 1.00 98.62 218 THR A C 1
ATOM 1791 O O . THR A 1 218 ? -3.500 6.329 4.870 1.00 98.62 218 THR A O 1
ATOM 1794 N N . LEU A 1 219 ? -4.773 5.560 3.191 1.00 98.81 219 LEU A N 1
ATOM 1795 C CA . LEU A 1 219 ? -5.406 6.856 2.911 1.00 98.81 219 LEU A CA 1
ATOM 1796 C C . LEU A 1 219 ? -6.335 7.301 4.048 1.00 98.81 219 LEU A C 1
ATOM 1798 O O . LEU A 1 219 ? -6.329 8.480 4.405 1.00 98.81 219 LEU A O 1
ATOM 1802 N N . LEU A 1 220 ? -7.076 6.372 4.663 1.00 98.88 220 LEU A N 1
ATOM 1803 C CA . LEU A 1 220 ? -7.870 6.668 5.859 1.00 98.88 220 LEU A CA 1
ATOM 1804 C C . LEU A 1 220 ? -6.973 7.122 7.022 1.00 98.88 220 LEU A C 1
ATOM 1806 O O . LEU A 1 220 ? -7.259 8.131 7.667 1.00 98.88 220 LEU A O 1
ATOM 1810 N N . LEU A 1 221 ? -5.855 6.427 7.263 1.00 98.88 221 LEU A N 1
ATOM 1811 C CA . LEU A 1 221 ? -4.896 6.827 8.294 1.00 98.88 221 LEU A CA 1
ATOM 1812 C C . LEU A 1 221 ? -4.249 8.177 7.977 1.00 98.88 221 LEU A C 1
ATOM 1814 O O . LEU A 1 221 ? -4.118 9.012 8.869 1.00 98.88 221 LEU A O 1
ATOM 1818 N N . LEU A 1 222 ? -3.876 8.413 6.718 1.00 98.81 222 LEU A N 1
ATOM 1819 C CA . LEU A 1 222 ? -3.312 9.689 6.298 1.00 98.81 222 LEU A CA 1
ATOM 1820 C C . LEU A 1 222 ? -4.294 10.830 6.545 1.00 98.81 222 LEU A C 1
ATOM 1822 O O . LEU A 1 222 ? -3.884 11.856 7.081 1.00 98.81 222 LEU A O 1
ATOM 1826 N N . LYS A 1 223 ? -5.579 10.658 6.216 1.00 98.81 223 LYS A N 1
ATOM 1827 C CA . LYS A 1 223 ? -6.582 11.691 6.488 1.00 98.81 223 LYS A CA 1
ATOM 1828 C C . LYS A 1 223 ? -6.694 11.977 7.986 1.00 98.81 223 LYS A C 1
ATOM 1830 O O . LYS A 1 223 ? -6.693 13.143 8.371 1.00 98.81 223 LYS A O 1
ATOM 1835 N N . THR A 1 224 ? -6.743 10.942 8.827 1.00 98.81 224 THR A N 1
ATOM 1836 C CA . THR A 1 224 ? -6.723 11.117 10.288 1.00 98.81 224 THR A CA 1
ATOM 1837 C C . THR A 1 224 ? -5.484 11.891 10.731 1.00 98.81 224 THR A C 1
ATOM 1839 O O . THR A 1 224 ? -5.615 12.886 11.435 1.00 98.81 224 THR A O 1
ATOM 1842 N N . TYR A 1 225 ? -4.299 11.480 10.273 1.00 98.69 225 TYR A N 1
ATOM 1843 C CA . TYR A 1 225 ? -3.035 12.132 10.598 1.00 98.69 225 TYR A CA 1
ATOM 1844 C C . TYR A 1 225 ? -3.018 13.603 10.172 1.00 98.69 225 TYR A C 1
ATOM 1846 O O . TYR A 1 225 ? -2.649 14.456 10.969 1.00 98.69 225 TYR A O 1
ATOM 1854 N N . MET A 1 226 ? -3.431 13.923 8.942 1.00 98.44 226 MET A N 1
ATOM 1855 C CA . MET A 1 226 ? -3.430 15.295 8.423 1.00 98.44 226 MET A CA 1
ATOM 1856 C C . MET A 1 226 ? -4.270 16.242 9.280 1.00 98.44 226 MET A C 1
ATOM 1858 O O . MET A 1 226 ? -3.860 17.381 9.485 1.00 98.44 226 MET A O 1
ATOM 1862 N N . ASP A 1 227 ? -5.392 15.760 9.812 1.00 97.19 227 ASP A N 1
ATOM 1863 C CA . ASP A 1 227 ? -6.292 16.557 10.647 1.00 97.19 227 ASP A CA 1
ATOM 1864 C C . ASP A 1 227 ? -5.738 16.791 12.070 1.00 97.19 227 ASP A C 1
ATOM 1866 O O . ASP A 1 227 ? -6.217 17.677 12.772 1.00 97.19 227 ASP A O 1
ATOM 1870 N N . MET A 1 228 ? -4.720 16.030 12.498 1.00 96.00 228 MET A N 1
ATOM 1871 C CA . MET A 1 228 ? -4.142 16.099 13.851 1.00 96.00 228 MET A CA 1
ATOM 1872 C C . MET A 1 228 ? -2.613 16.274 13.883 1.00 96.00 228 MET A C 1
ATOM 1874 O O . MET A 1 228 ? -1.994 16.211 14.942 1.00 96.00 228 MET A O 1
ATOM 1878 N N . ARG A 1 229 ? -1.956 16.484 12.736 1.00 94.75 229 ARG A N 1
ATOM 1879 C CA . ARG A 1 229 ? -0.480 16.519 12.628 1.00 94.75 229 ARG A CA 1
ATOM 1880 C C . ARG A 1 229 ? 0.180 17.667 13.396 1.00 94.75 229 ARG A C 1
ATOM 1882 O O . ARG A 1 229 ? 1.406 17.683 13.537 1.00 94.75 229 ARG A O 1
ATOM 1889 N N . ASP A 1 230 ? -0.611 18.645 13.821 1.00 95.50 230 ASP A N 1
ATOM 1890 C CA . ASP A 1 230 ? -0.196 19.810 14.604 1.00 95.50 230 ASP A CA 1
ATOM 1891 C C . ASP A 1 230 ? -0.555 19.669 16.096 1.00 95.50 230 ASP A C 1
ATOM 1893 O O . ASP A 1 230 ? -0.256 20.560 16.888 1.00 95.50 230 ASP A O 1
ATOM 1897 N N . THR A 1 231 ? -1.146 18.539 16.503 1.00 93.12 231 THR A N 1
ATOM 1898 C CA . THR A 1 231 ? -1.401 18.221 17.910 1.00 93.12 231 THR A CA 1
ATOM 1899 C C . THR A 1 231 ? -0.076 18.029 18.663 1.00 93.12 231 THR A C 1
ATOM 1901 O O . THR A 1 231 ? 0.752 17.214 18.240 1.00 93.12 231 THR A O 1
ATOM 1904 N N . PRO A 1 232 ? 0.144 18.741 19.787 1.00 90.31 232 PRO A N 1
ATOM 1905 C CA . PRO A 1 232 ? 1.306 18.521 20.643 1.00 90.31 232 PRO A CA 1
ATOM 1906 C C . PRO A 1 232 ? 1.359 17.079 21.153 1.00 90.31 232 PRO A C 1
ATOM 1908 O O . PRO A 1 232 ? 0.327 16.511 21.503 1.00 90.31 232 PRO A O 1
ATOM 1911 N N . ASN A 1 233 ? 2.563 16.509 21.246 1.00 87.19 233 ASN A N 1
ATOM 1912 C CA . ASN A 1 233 ? 2.791 15.156 21.772 1.00 87.19 233 ASN A CA 1
ATOM 1913 C C . ASN A 1 233 ? 1.974 14.065 21.054 1.00 87.19 233 ASN A C 1
ATOM 1915 O O . ASN A 1 233 ? 1.453 13.151 21.693 1.00 87.19 233 ASN A O 1
ATOM 1919 N N . LEU A 1 234 ? 1.852 14.162 19.725 1.00 94.44 234 LEU A N 1
ATOM 1920 C CA . LEU A 1 234 ? 1.267 13.100 18.911 1.00 94.44 234 LEU A CA 1
ATOM 1921 C C . LEU A 1 234 ? 1.957 11.760 19.219 1.00 94.44 234 LEU A C 1
ATOM 1923 O O . LEU A 1 234 ? 3.180 11.664 19.160 1.00 94.44 234 LEU A O 1
ATOM 1927 N N . SER A 1 235 ? 1.165 10.734 19.515 1.00 95.44 235 SER A N 1
ATOM 1928 C CA . SER A 1 235 ? 1.623 9.376 19.822 1.00 95.44 235 SER A CA 1
ATOM 1929 C C . SER A 1 235 ? 0.922 8.349 18.932 1.00 95.44 235 SER A C 1
ATOM 1931 O O . SER A 1 235 ? -0.090 8.662 18.289 1.00 95.44 235 SER A O 1
ATOM 1933 N N . ILE A 1 236 ? 1.439 7.118 18.891 1.00 96.44 236 ILE A N 1
ATOM 1934 C CA . ILE A 1 236 ? 0.805 5.989 18.186 1.00 96.44 236 ILE A CA 1
ATOM 1935 C C . ILE A 1 236 ? -0.601 5.779 18.745 1.00 96.44 236 ILE A C 1
ATOM 1937 O O . ILE A 1 236 ? -1.576 5.706 17.995 1.00 96.44 236 ILE A O 1
ATOM 1941 N N . THR A 1 237 ? -0.716 5.760 20.071 1.00 95.31 237 THR A N 1
ATOM 1942 C CA . THR A 1 237 ? -1.990 5.554 20.761 1.00 95.31 237 THR A CA 1
ATOM 1943 C C . THR A 1 237 ? -3.001 6.639 20.402 1.00 95.31 237 THR A C 1
ATOM 1945 O O . THR A 1 237 ? -4.133 6.326 20.034 1.00 95.31 237 THR A O 1
ATOM 1948 N N . LEU A 1 238 ? -2.596 7.913 20.440 1.00 95.75 238 LEU A N 1
ATOM 1949 C CA . LEU A 1 238 ? -3.494 9.022 20.122 1.00 95.75 238 LEU A CA 1
ATOM 1950 C C . LEU A 1 238 ? -3.957 8.972 18.659 1.00 95.75 238 LEU A C 1
ATOM 1952 O O . LEU A 1 238 ? -5.142 9.183 18.386 1.00 95.75 238 LEU A O 1
ATOM 1956 N N . LEU A 1 239 ? -3.055 8.659 17.724 1.00 97.88 239 LEU A N 1
ATOM 1957 C CA . LEU A 1 239 ? -3.387 8.537 16.304 1.00 97.88 239 LEU A CA 1
ATOM 1958 C C . LEU A 1 239 ? -4.360 7.375 16.044 1.00 97.88 239 LEU A C 1
ATOM 1960 O O . LEU A 1 239 ? -5.337 7.553 15.316 1.00 97.88 239 LEU A O 1
ATOM 1964 N N . ILE A 1 240 ? -4.147 6.215 16.672 1.00 97.88 240 ILE A N 1
ATOM 1965 C CA . ILE A 1 240 ? -5.030 5.045 16.542 1.00 97.88 240 ILE A CA 1
ATOM 1966 C C . ILE A 1 240 ? -6.413 5.313 17.155 1.00 97.88 240 ILE A C 1
ATOM 1968 O O . ILE A 1 240 ? -7.429 5.046 16.509 1.00 97.88 240 ILE A O 1
ATOM 1972 N N . CYS A 1 241 ? -6.488 5.880 18.363 1.00 96.69 241 CYS A N 1
ATOM 1973 C CA . CYS A 1 241 ? -7.773 6.214 18.986 1.00 96.69 241 CYS A CA 1
ATOM 1974 C C . CYS A 1 241 ? -8.546 7.246 18.154 1.00 96.69 241 CYS A C 1
ATOM 1976 O O . CYS A 1 241 ? -9.750 7.098 17.937 1.00 96.69 241 CYS A O 1
ATOM 1978 N N . THR A 1 242 ? -7.853 8.261 17.631 1.00 97.88 242 THR A N 1
ATOM 1979 C CA . THR A 1 242 ? -8.462 9.269 16.750 1.00 97.88 242 THR A CA 1
ATOM 1980 C C . THR A 1 242 ? -8.917 8.647 15.432 1.00 97.88 242 THR A C 1
ATOM 1982 O O . THR A 1 242 ? -9.980 8.998 14.928 1.00 97.88 242 THR A O 1
ATOM 1985 N N . PHE A 1 243 ? -8.164 7.687 14.887 1.00 98.75 243 PHE A N 1
ATOM 1986 C CA . PHE A 1 243 ? -8.548 6.948 13.686 1.00 98.75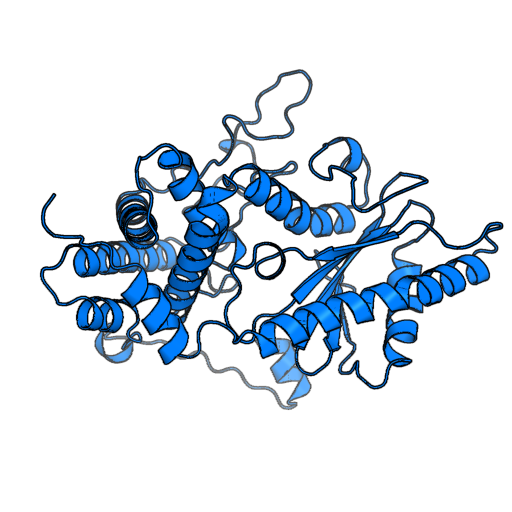 243 PHE A CA 1
ATOM 1987 C C . PHE A 1 243 ? -9.887 6.236 13.882 1.00 98.75 243 PHE A C 1
ATOM 1989 O O . PHE A 1 243 ? -10.822 6.486 13.123 1.00 98.75 243 PHE A O 1
ATOM 1996 N N . PHE A 1 244 ? -10.012 5.401 14.914 1.00 98.62 244 PHE A N 1
ATOM 1997 C CA . PHE A 1 244 ? -11.246 4.646 15.132 1.00 98.62 244 PHE A CA 1
ATOM 1998 C C . PHE A 1 244 ? -12.433 5.555 15.442 1.00 98.62 244 PHE A C 1
ATOM 2000 O O . PHE A 1 244 ? -13.492 5.367 14.846 1.00 98.62 244 PHE A O 1
ATOM 2007 N N . ASN A 1 245 ? -12.242 6.577 16.284 1.00 98.06 245 ASN A N 1
ATOM 2008 C CA . ASN A 1 245 ? -13.290 7.548 16.597 1.00 98.06 245 ASN A CA 1
ATOM 2009 C C . ASN A 1 245 ? -13.760 8.330 15.362 1.00 98.06 245 ASN A C 1
ATOM 2011 O O . ASN A 1 245 ? -14.957 8.513 15.165 1.00 98.06 245 ASN A O 1
ATOM 2015 N N . LYS A 1 246 ? -12.836 8.731 14.486 1.00 98.44 246 LYS A N 1
ATOM 2016 C CA . LYS A 1 246 ? -13.173 9.439 13.247 1.00 98.44 246 LYS A CA 1
ATOM 2017 C C . LYS A 1 246 ? -14.002 8.577 12.299 1.00 98.44 246 LYS A C 1
ATOM 2019 O O . LYS A 1 246 ? -14.976 9.062 11.734 1.00 98.44 246 LYS A O 1
ATOM 2024 N N . TRP A 1 247 ? -13.599 7.324 12.089 1.00 98.62 247 TRP A N 1
ATOM 2025 C CA . TRP A 1 247 ? -14.200 6.475 11.057 1.00 98.62 247 TRP A CA 1
ATOM 2026 C C . TRP A 1 247 ? -15.482 5.766 11.499 1.00 98.62 247 TRP A C 1
ATOM 2028 O O . TRP A 1 247 ? -16.269 5.395 10.627 1.00 98.62 247 TRP A O 1
ATOM 2038 N N . LYS A 1 248 ? -15.741 5.636 12.812 1.00 97.62 248 LYS A N 1
ATOM 2039 C CA . LYS A 1 248 ? -17.064 5.207 13.302 1.00 97.62 248 LYS A CA 1
ATOM 2040 C C . LYS A 1 248 ? -18.155 6.250 13.022 1.00 97.62 248 LYS A C 1
ATOM 2042 O O . LYS A 1 248 ? -19.243 5.872 12.610 1.00 97.62 248 LYS A O 1
ATOM 2047 N N . ASP A 1 249 ? -17.831 7.539 13.158 1.00 96.56 249 ASP A N 1
ATOM 2048 C CA . ASP A 1 249 ? -18.796 8.647 13.074 1.00 96.56 249 ASP A CA 1
ATOM 2049 C C . ASP A 1 249 ? -18.777 9.337 11.698 1.00 96.56 249 ASP A C 1
ATOM 2051 O O . ASP A 1 249 ? -19.482 10.322 11.470 1.00 96.56 249 ASP A O 1
ATOM 2055 N N . TRP A 1 250 ? -17.955 8.851 10.760 1.00 98.44 250 TRP A N 1
ATOM 2056 C CA . TRP A 1 250 ? -17.850 9.448 9.433 1.00 98.44 250 TRP A CA 1
ATOM 2057 C C . TRP A 1 250 ? -19.182 9.339 8.682 1.00 98.44 250 TRP A C 1
ATOM 2059 O O . TRP A 1 250 ? -19.734 8.251 8.509 1.00 98.44 250 TRP A O 1
ATOM 2069 N N . ALA A 1 251 ? -19.683 10.476 8.200 1.00 97.88 251 ALA A N 1
ATOM 2070 C CA . ALA A 1 251 ? -20.997 10.598 7.574 1.00 97.88 251 ALA A CA 1
ATOM 2071 C C . ALA A 1 251 ? -21.014 10.069 6.126 1.00 97.88 251 ALA A C 1
ATOM 2073 O O . ALA A 1 251 ? -21.198 10.828 5.175 1.00 97.88 251 ALA A O 1
ATOM 2074 N N . TRP A 1 252 ? -20.798 8.766 5.934 1.00 97.81 252 TRP A N 1
ATOM 2075 C CA . TRP A 1 252 ? -20.873 8.118 4.621 1.00 97.81 252 TRP A CA 1
ATOM 2076 C C . TRP A 1 252 ? -22.216 8.422 3.917 1.00 97.81 252 TRP A C 1
ATOM 2078 O O . TRP A 1 252 ? -23.260 8.354 4.568 1.00 97.81 252 TRP A O 1
ATOM 2088 N N . PRO A 1 253 ? -22.227 8.747 2.607 1.00 97.12 253 PRO A N 1
ATOM 2089 C CA . PRO A 1 253 ? -21.133 8.633 1.639 1.00 97.12 253 PRO A CA 1
ATOM 2090 C C . PRO A 1 253 ? -20.290 9.916 1.477 1.00 97.12 253 PRO A C 1
ATOM 2092 O O . PRO A 1 253 ? -19.764 10.163 0.395 1.00 97.12 253 PRO A O 1
ATOM 2095 N N . ALA A 1 254 ? -20.140 10.761 2.506 1.00 97.50 254 ALA A N 1
ATOM 2096 C CA . ALA A 1 254 ? -19.230 11.907 2.421 1.00 97.50 254 ALA A CA 1
ATOM 2097 C C . ALA A 1 254 ? -17.809 11.452 2.012 1.00 97.50 254 ALA A C 1
ATOM 2099 O O . ALA A 1 254 ? -17.283 10.498 2.598 1.00 97.50 254 ALA A O 1
ATOM 2100 N N . PRO A 1 255 ? -17.172 12.099 1.018 1.00 97.31 255 PRO A N 1
ATOM 2101 C CA . PRO A 1 255 ? -15.912 11.623 0.467 1.00 97.31 255 PRO A CA 1
ATOM 2102 C C . PRO A 1 255 ? -14.718 11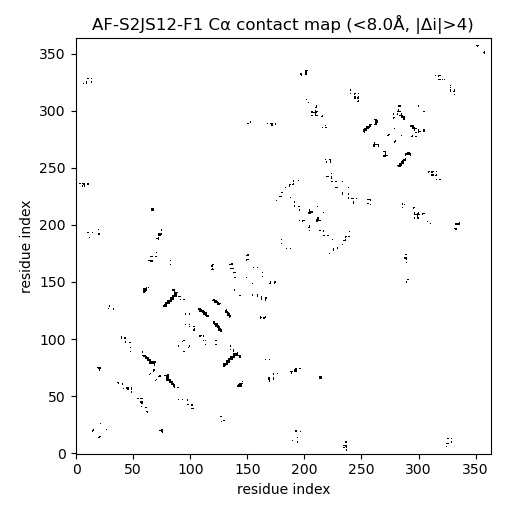.919 1.358 1.00 97.31 255 PRO A C 1
ATOM 2104 O O . PRO A 1 255 ? -14.586 12.998 1.938 1.00 97.31 255 PRO A O 1
ATOM 2107 N N . VAL A 1 256 ? -13.790 10.968 1.393 1.00 98.31 256 VAL A N 1
ATOM 2108 C CA . VAL A 1 256 ? -12.477 11.161 2.001 1.00 98.31 256 VAL A CA 1
ATOM 2109 C C . VAL A 1 256 ? -11.577 11.871 1.000 1.00 98.31 256 VAL A C 1
ATOM 2111 O O . VAL A 1 256 ? -11.086 11.261 0.049 1.00 98.31 256 VAL A O 1
ATOM 2114 N N . LEU A 1 257 ? -11.369 13.167 1.231 1.00 97.56 257 LEU A N 1
ATOM 2115 C CA . LEU A 1 257 ? -10.491 14.024 0.439 1.00 97.56 257 LEU A CA 1
ATOM 2116 C C . LEU A 1 257 ? -9.208 14.345 1.213 1.00 97.56 257 LEU A C 1
ATOM 2118 O O . LEU A 1 257 ? -9.246 14.761 2.375 1.00 97.56 257 LEU A O 1
ATOM 2122 N N . LEU A 1 258 ? -8.071 14.159 0.545 1.00 97.75 258 LEU A N 1
ATOM 2123 C CA . LEU A 1 258 ? -6.725 14.444 1.063 1.00 97.75 258 LEU A CA 1
ATOM 2124 C C . LEU A 1 258 ? -6.139 15.749 0.510 1.00 97.75 258 LEU A C 1
ATOM 2126 O O . LEU A 1 258 ? -5.074 16.190 0.930 1.00 97.75 258 LEU A O 1
ATOM 2130 N N . THR A 1 259 ? -6.833 16.366 -0.437 1.00 95.50 259 THR A N 1
ATOM 2131 C CA . THR A 1 259 ? -6.491 17.644 -1.053 1.00 95.50 259 THR A CA 1
ATOM 2132 C C . THR A 1 259 ? -7.660 18.606 -0.869 1.00 95.50 259 THR A C 1
ATOM 2134 O O . THR A 1 259 ? -8.802 18.182 -0.690 1.00 95.50 259 THR A O 1
ATOM 2137 N N . SER A 1 260 ? -7.387 19.912 -0.898 1.00 91.25 260 SER A N 1
ATOM 2138 C CA . SER A 1 260 ? -8.435 20.940 -0.825 1.00 91.25 260 SER A CA 1
ATOM 2139 C C . SER A 1 260 ? -9.375 20.904 -2.033 1.00 91.25 260 SER A C 1
ATOM 2141 O O . SER A 1 260 ? -10.538 21.275 -1.920 1.00 91.25 260 SER A O 1
ATOM 2143 N N . GLU A 1 261 ? -8.874 20.449 -3.182 1.00 91.06 261 GLU A N 1
ATOM 2144 C CA . GLU A 1 261 ? -9.609 20.328 -4.440 1.00 91.06 261 GLU A CA 1
ATOM 2145 C C . GLU A 1 261 ? -9.211 19.043 -5.171 1.00 91.06 261 GLU A C 1
ATOM 2147 O O . GLU A 1 261 ? -8.117 18.517 -4.950 1.00 91.06 261 GLU A O 1
ATOM 2152 N N . ILE A 1 262 ? -10.081 18.543 -6.055 1.00 93.06 262 ILE A N 1
ATOM 2153 C CA . ILE A 1 262 ? -9.786 17.379 -6.899 1.00 93.06 262 ILE A CA 1
ATOM 2154 C C . ILE A 1 262 ? -8.682 17.750 -7.909 1.00 93.06 262 ILE A C 1
ATOM 2156 O O . ILE A 1 262 ? -8.888 18.650 -8.731 1.00 93.06 262 ILE A O 1
ATOM 2160 N N . PRO A 1 263 ? -7.512 17.082 -7.877 1.00 90.31 263 PRO A N 1
ATOM 2161 C CA . PRO A 1 263 ? -6.415 17.366 -8.795 1.00 90.31 263 PRO A CA 1
ATOM 2162 C C . PRO A 1 263 ? -6.790 17.119 -10.260 1.00 90.31 263 PRO A C 1
ATOM 2164 O O . PRO A 1 263 ? -7.471 16.146 -10.579 1.00 90.31 263 PRO A O 1
ATOM 2167 N N . GLY A 1 264 ? -6.253 17.947 -11.162 1.00 84.62 264 GLY A N 1
ATOM 2168 C CA . GLY A 1 264 ? -6.415 17.779 -12.613 1.00 84.62 264 GLY A CA 1
ATOM 2169 C C . GLY A 1 264 ? -7.330 18.784 -13.301 1.00 84.62 264 GLY A C 1
ATOM 2170 O O . GLY A 1 264 ? -7.553 18.658 -14.500 1.00 84.62 264 GLY A O 1
ATOM 2171 N N . GLY A 1 265 ? -7.854 19.769 -12.570 1.00 79.69 265 GLY A N 1
ATOM 2172 C CA . GLY A 1 265 ? -8.616 20.865 -13.156 1.00 79.69 265 GLY A CA 1
ATOM 2173 C C . GLY A 1 265 ? -7.817 21.630 -14.214 1.00 79.69 265 GLY A C 1
ATOM 2174 O O . GLY A 1 265 ? -6.702 22.083 -13.952 1.00 79.69 265 GLY A O 1
ATOM 2175 N N . GLU A 1 266 ? -8.377 21.788 -15.412 1.00 73.38 266 GLU A N 1
ATOM 2176 C CA . GLU A 1 266 ? -7.771 22.590 -16.476 1.00 73.38 266 GLU A CA 1
ATOM 2177 C C . GLU A 1 266 ? -8.225 24.049 -1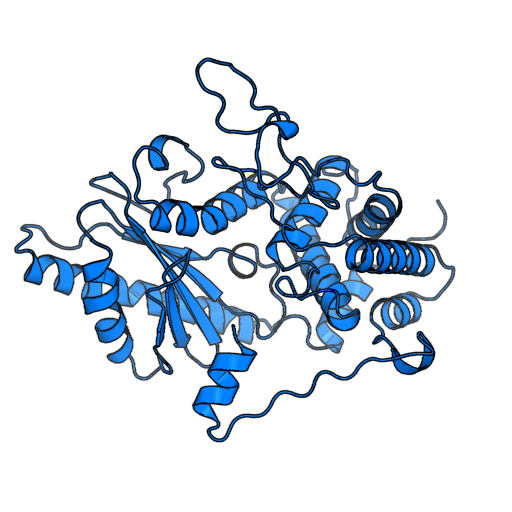6.389 1.00 73.38 266 GLU A C 1
ATOM 2179 O O . GLU A 1 266 ? -9.390 24.328 -16.109 1.00 73.38 266 GLU A O 1
ATOM 2184 N N . HIS A 1 267 ? -7.323 24.993 -16.678 1.00 74.44 267 HIS A N 1
ATOM 2185 C CA . HIS A 1 267 ? -7.641 26.428 -16.767 1.00 74.44 267 HIS A CA 1
ATOM 2186 C C . HIS A 1 267 ? -8.359 26.989 -15.519 1.00 74.44 267 HIS A C 1
ATOM 2188 O O . HIS A 1 267 ? -9.227 27.851 -15.628 1.00 74.44 267 HIS A O 1
ATOM 2194 N N . GLY A 1 268 ? -8.038 26.466 -14.330 1.00 71.06 268 GLY A N 1
ATOM 2195 C CA . GLY A 1 268 ? -8.664 26.875 -13.067 1.00 71.06 268 GLY A CA 1
ATOM 2196 C C . GLY A 1 268 ? -10.076 26.322 -12.834 1.00 71.06 268 GLY A C 1
ATOM 2197 O O . GLY A 1 268 ? -10.715 26.690 -11.849 1.00 71.06 268 GLY A O 1
ATOM 2198 N N . ARG A 1 269 ? -10.585 25.434 -13.701 1.00 81.00 269 ARG A N 1
ATOM 2199 C CA . ARG A 1 269 ? -11.876 24.766 -13.488 1.00 81.00 269 ARG A CA 1
ATOM 2200 C C . ARG A 1 269 ? -11.741 23.691 -12.420 1.00 81.00 269 ARG A C 1
ATOM 2202 O O . ARG A 1 269 ? -10.928 22.779 -12.553 1.00 81.00 269 ARG A O 1
ATOM 2209 N N . LYS A 1 270 ? -12.580 23.765 -11.391 1.00 86.25 270 LYS A N 1
ATOM 2210 C CA . LYS A 1 270 ? -12.653 22.732 -10.354 1.00 86.25 270 LYS A CA 1
ATOM 2211 C C . LYS A 1 270 ? -13.349 21.491 -10.906 1.00 86.25 270 LYS A C 1
ATOM 2213 O O . LYS A 1 270 ? -14.383 21.598 -11.563 1.00 86.25 270 LYS A O 1
ATOM 2218 N N . ILE 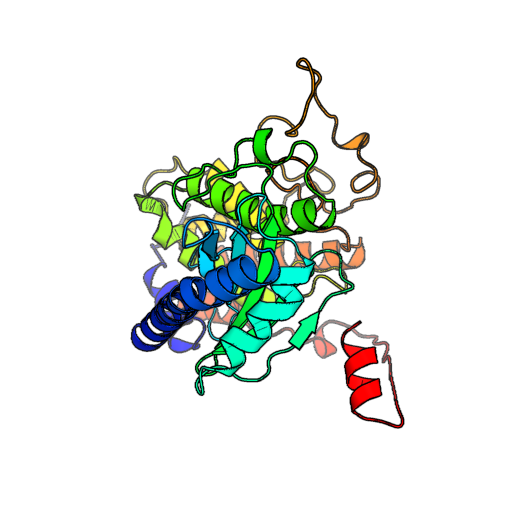A 1 271 ? -12.788 20.320 -10.623 1.00 89.50 271 ILE A N 1
ATOM 2219 C CA . ILE A 1 271 ? -13.444 19.042 -10.898 1.00 89.50 271 ILE A CA 1
ATOM 2220 C C . ILE A 1 271 ? -14.368 18.734 -9.722 1.00 89.50 271 ILE A C 1
ATOM 2222 O O . ILE A 1 271 ? -13.936 18.709 -8.570 1.00 89.50 271 ILE A O 1
ATOM 2226 N N . GLU A 1 272 ? -15.642 18.489 -10.010 1.00 90.06 272 GLU A N 1
ATOM 2227 C CA . GLU A 1 272 ? -16.595 18.039 -9.000 1.00 90.06 272 GLU A CA 1
ATOM 2228 C C . GLU A 1 272 ? -16.622 16.513 -8.953 1.00 90.06 272 GLU A C 1
ATOM 2230 O O . GLU A 1 272 ? -16.842 15.860 -9.972 1.00 90.06 272 GLU A O 1
ATOM 2235 N N . LEU A 1 273 ? -16.458 15.942 -7.757 1.00 91.19 273 LEU A N 1
ATOM 2236 C CA . LEU A 1 273 ? -16.410 14.490 -7.557 1.00 91.19 273 LEU A CA 1
ATOM 2237 C C . LEU A 1 273 ? -17.656 13.772 -8.103 1.00 91.19 273 LEU A C 1
ATOM 2239 O O . LEU A 1 273 ? -17.538 12.714 -8.706 1.00 91.19 273 LEU A O 1
ATOM 2243 N N . ARG A 1 274 ? -18.842 14.379 -7.960 1.00 87.88 274 ARG A N 1
ATOM 2244 C CA . ARG A 1 274 ? -20.121 13.841 -8.466 1.00 87.88 274 ARG A CA 1
ATOM 2245 C C . ARG A 1 274 ? -20.165 13.645 -9.988 1.00 87.88 274 ARG A C 1
ATOM 2247 O O . ARG A 1 274 ? -20.968 12.860 -10.480 1.00 87.88 274 ARG A O 1
ATOM 2254 N N . ASN A 1 275 ? -19.315 14.358 -10.730 1.00 90.25 275 ASN A N 1
ATOM 2255 C CA . ASN A 1 275 ? -19.251 14.261 -12.189 1.00 90.25 275 ASN A CA 1
ATOM 2256 C C . ASN A 1 275 ? -18.329 13.122 -12.650 1.00 90.25 275 ASN A C 1
ATOM 2258 O O . ASN A 1 275 ? -18.280 12.824 -13.840 1.00 90.25 275 ASN A O 1
ATOM 2262 N N . LEU A 1 276 ? -17.593 12.491 -11.730 1.00 92.62 276 LEU A N 1
ATOM 2263 C CA . LEU A 1 276 ? -16.730 11.355 -12.021 1.00 92.62 276 LEU A CA 1
ATOM 2264 C C . LEU A 1 276 ? -17.534 10.047 -11.876 1.00 92.62 276 LEU A C 1
ATOM 2266 O O . LEU A 1 276 ? -18.032 9.772 -10.781 1.00 92.62 276 LEU A O 1
ATOM 2270 N N . PRO A 1 277 ? -17.650 9.224 -12.940 1.00 92.69 277 PRO A N 1
ATOM 2271 C CA . PRO A 1 277 ? -18.505 8.032 -12.939 1.00 92.69 277 PRO A CA 1
ATOM 2272 C C . PRO A 1 277 ? -18.230 7.051 -11.794 1.00 92.69 277 PRO A C 1
ATOM 2274 O O . PRO A 1 277 ? -19.157 6.504 -11.211 1.00 92.69 277 PRO A O 1
ATOM 2277 N N . GLU A 1 278 ? -16.962 6.869 -11.417 1.00 91.06 278 GLU A N 1
ATOM 2278 C CA . GLU A 1 278 ? -16.553 5.926 -10.365 1.00 91.06 278 GLU A CA 1
ATOM 2279 C C . GLU A 1 278 ? -17.034 6.303 -8.948 1.00 91.06 278 GLU A C 1
ATOM 2281 O O . GLU A 1 278 ? -16.928 5.490 -8.029 1.00 91.06 278 GLU A O 1
ATOM 2286 N N . PHE A 1 279 ? -17.544 7.525 -8.754 1.00 95.06 279 PHE A N 1
ATOM 2287 C CA . PHE A 1 279 ? -17.985 8.033 -7.453 1.00 95.06 279 PHE A CA 1
ATOM 2288 C C . PHE A 1 279 ? -19.498 8.260 -7.346 1.00 95.06 279 PHE A C 1
ATOM 2290 O O . PHE A 1 279 ? -19.966 8.550 -6.248 1.00 95.06 279 PHE A O 1
ATOM 2297 N N . GLN A 1 280 ? -20.268 8.124 -8.433 1.00 91.81 280 GLN A N 1
ATOM 2298 C CA . GLN A 1 280 ? -21.706 8.444 -8.440 1.00 91.81 280 GLN A CA 1
ATOM 2299 C C . GLN A 1 280 ? -22.516 7.579 -7.464 1.00 91.81 280 GLN A C 1
ATOM 2301 O O . GLN A 1 280 ? -23.315 8.110 -6.697 1.00 91.81 280 GLN A O 1
ATOM 2306 N N . ASP A 1 281 ? -22.240 6.274 -7.433 1.00 91.56 281 ASP A N 1
ATOM 2307 C CA . ASP A 1 281 ? -22.928 5.302 -6.570 1.00 91.56 281 ASP A CA 1
ATOM 2308 C C . ASP A 1 281 ? -22.050 4.802 -5.408 1.00 91.56 281 ASP A C 1
ATOM 2310 O O . ASP A 1 281 ? -22.384 3.836 -4.713 1.00 91.56 281 ASP A O 1
ATOM 2314 N N . ALA A 1 282 ? -20.898 5.442 -5.185 1.00 96.06 282 ALA A N 1
ATOM 2315 C CA . ALA A 1 282 ? -19.948 5.015 -4.170 1.00 96.06 282 ALA A CA 1
ATOM 2316 C C . ALA A 1 282 ? -20.515 5.239 -2.760 1.00 96.06 282 ALA A C 1
ATOM 2318 O O . ALA A 1 282 ? -20.760 6.365 -2.333 1.00 96.06 282 ALA A O 1
ATOM 2319 N N . VAL A 1 283 ? -20.662 4.158 -1.989 1.00 97.56 283 VAL A N 1
ATOM 2320 C CA . VAL A 1 283 ? -21.137 4.233 -0.594 1.00 97.56 283 VAL A CA 1
ATOM 2321 C C . VAL A 1 283 ? -20.028 4.603 0.396 1.00 97.56 283 VAL A C 1
ATOM 2323 O O . VAL A 1 283 ? -20.315 5.096 1.482 1.00 97.56 283 VAL A O 1
ATOM 2326 N N . MET A 1 284 ? -18.764 4.375 0.024 1.00 98.12 284 MET A N 1
ATOM 2327 C CA . MET A 1 284 ? -17.573 4.704 0.815 1.00 98.12 284 MET A CA 1
ATOM 2328 C C . MET A 1 284 ? -16.493 5.346 -0.078 1.00 98.12 284 MET A C 1
ATOM 2330 O O . MET A 1 284 ? -15.475 4.714 -0.370 1.00 98.12 284 MET A O 1
ATOM 2334 N N . PRO A 1 285 ? -16.708 6.575 -0.582 1.00 97.88 285 PRO A N 1
ATOM 2335 C CA . PRO A 1 285 ? -15.777 7.197 -1.515 1.00 97.88 285 PRO A CA 1
ATOM 2336 C C . PRO A 1 285 ? -14.470 7.600 -0.817 1.00 97.88 285 PRO A C 1
ATOM 2338 O O . PRO A 1 285 ? -14.429 8.539 -0.021 1.00 97.88 285 PRO A O 1
ATOM 2341 N N . ILE A 1 286 ? -13.386 6.893 -1.145 1.00 98.38 286 ILE A N 1
ATOM 2342 C CA . ILE A 1 286 ? -12.015 7.214 -0.730 1.00 98.38 286 ILE A CA 1
ATOM 2343 C C . ILE A 1 286 ? -11.231 7.614 -1.976 1.00 98.38 286 ILE A C 1
ATOM 2345 O O . ILE A 1 286 ? -10.973 6.770 -2.833 1.00 98.38 286 ILE A O 1
ATOM 2349 N N . VAL A 1 287 ? -10.874 8.892 -2.088 1.00 97.94 287 VAL A N 1
ATOM 2350 C CA . VAL A 1 287 ? -10.302 9.463 -3.316 1.00 97.94 287 VAL A CA 1
ATOM 2351 C C . VAL A 1 287 ? -8.775 9.438 -3.246 1.00 97.94 287 VAL A C 1
ATOM 2353 O O . VAL A 1 287 ? -8.190 9.896 -2.258 1.00 97.94 287 VAL A O 1
ATOM 2356 N N . THR A 1 288 ? -8.105 8.919 -4.281 1.00 97.06 288 THR A N 1
ATOM 2357 C CA . THR A 1 288 ? -6.640 9.025 -4.366 1.00 97.06 288 THR A CA 1
ATOM 2358 C C . THR A 1 288 ? -6.209 10.494 -4.533 1.00 97.06 288 THR A C 1
ATOM 2360 O O . THR A 1 288 ? -6.889 11.282 -5.190 1.00 97.06 288 THR A O 1
ATOM 2363 N N . PRO A 1 289 ? -5.080 10.912 -3.935 1.00 96.88 289 PRO A N 1
ATOM 2364 C CA . PRO A 1 289 ? -4.695 12.325 -3.865 1.00 96.88 289 PRO A CA 1
ATOM 2365 C C . PRO A 1 289 ? -4.025 12.883 -5.129 1.00 96.88 289 PRO A C 1
ATOM 2367 O O . PRO A 1 289 ? -3.596 14.035 -5.129 1.00 96.88 289 PRO A O 1
ATOM 2370 N N . CYS A 1 290 ? -3.828 12.083 -6.178 1.00 95.50 290 CYS A N 1
ATOM 2371 C CA . CYS A 1 290 ? -3.013 12.451 -7.337 1.00 95.50 290 CYS A CA 1
ATOM 2372 C C . CYS A 1 290 ? -3.831 12.362 -8.624 1.00 95.50 290 CYS A C 1
ATOM 2374 O O . CYS A 1 290 ? -4.641 11.462 -8.770 1.00 95.50 290 CYS A O 1
ATOM 2376 N N . TYR A 1 291 ? -3.597 13.273 -9.575 1.00 91.44 291 TYR A N 1
ATOM 2377 C CA . TYR A 1 291 ? -4.238 13.199 -10.892 1.00 91.44 291 TYR A CA 1
ATOM 2378 C C . TYR A 1 291 ? -3.655 12.050 -11.745 1.00 91.44 291 TYR A C 1
ATOM 2380 O O . TYR A 1 291 ? -2.420 11.908 -11.753 1.00 91.44 291 TYR A O 1
ATOM 2388 N N . PRO A 1 292 ? -4.490 11.329 -12.525 1.00 90.94 292 PRO A N 1
ATOM 2389 C CA . PRO A 1 292 ? -5.953 11.310 -12.432 1.00 90.94 292 PRO A CA 1
ATOM 2390 C C . PRO A 1 292 ? -6.393 10.608 -11.148 1.00 90.94 292 PRO A C 1
ATOM 2392 O O . PRO A 1 292 ? -5.812 9.593 -10.778 1.00 90.94 292 PRO A O 1
ATOM 2395 N N . VAL A 1 293 ? -7.398 11.171 -10.474 1.00 93.12 293 VAL A N 1
ATOM 2396 C CA . VAL A 1 293 ? -7.920 10.559 -9.249 1.00 93.12 293 VAL A CA 1
ATOM 2397 C C . VAL A 1 293 ? -8.626 9.246 -9.568 1.00 93.12 293 VAL A C 1
ATOM 2399 O O . VAL A 1 293 ? -9.093 9.036 -10.688 1.00 93.12 293 VAL A O 1
ATOM 2402 N N . SER A 1 294 ? -8.677 8.361 -8.582 1.00 93.62 294 SER A N 1
ATOM 2403 C CA . SER A 1 294 ? -9.400 7.096 -8.645 1.00 93.62 294 SER A CA 1
ATOM 2404 C C . SER A 1 294 ? -10.014 6.757 -7.292 1.00 93.62 294 SER A C 1
ATOM 2406 O O . SER A 1 294 ? -9.577 7.260 -6.247 1.00 93.62 294 SER A O 1
ATOM 2408 N N . SER A 1 295 ? -11.016 5.881 -7.285 1.00 95.56 295 SER A N 1
ATOM 2409 C CA . SER A 1 295 ? -11.557 5.322 -6.046 1.00 95.56 295 SER A CA 1
ATOM 2410 C C . SER A 1 295 ? -10.622 4.252 -5.473 1.00 95.56 295 SER A C 1
ATOM 2412 O O . SER A 1 295 ? -10.334 3.228 -6.102 1.00 95.56 295 SER A O 1
ATOM 2414 N N . ALA A 1 296 ? -10.169 4.442 -4.232 1.00 96.81 296 ALA A N 1
ATOM 2415 C CA . ALA A 1 296 ? -9.414 3.421 -3.508 1.00 96.81 296 ALA A CA 1
ATOM 2416 C C . ALA A 1 296 ? -10.313 2.254 -3.048 1.00 96.81 296 ALA A C 1
ATOM 2418 O O . ALA A 1 296 ? -9.833 1.122 -2.936 1.00 96.81 296 ALA A O 1
ATOM 2419 N N . ALA A 1 297 ? -11.620 2.499 -2.893 1.00 97.06 297 ALA A N 1
ATOM 2420 C CA . ALA A 1 297 ? -12.616 1.569 -2.356 1.00 97.06 297 ALA A CA 1
ATOM 2421 C C . ALA A 1 297 ? -13.827 1.333 -3.301 1.00 97.06 297 ALA A C 1
ATOM 2423 O O . ALA A 1 297 ? -14.974 1.444 -2.869 1.00 97.06 297 ALA A O 1
ATOM 2424 N N . PRO A 1 298 ? -13.609 0.981 -4.585 1.00 95.50 298 PRO A N 1
ATOM 2425 C CA . PRO A 1 298 ? -14.664 0.892 -5.597 1.00 95.50 298 PRO A CA 1
ATOM 2426 C C . PRO A 1 298 ? -15.655 -0.256 -5.359 1.00 95.50 298 PRO A C 1
ATOM 2428 O O . PRO A 1 298 ? -16.795 -0.173 -5.790 1.00 95.50 298 PRO A O 1
ATOM 2431 N N . ASN A 1 299 ? -15.242 -1.316 -4.657 1.00 97.06 299 ASN A N 1
ATOM 2432 C CA . ASN A 1 299 ? -16.053 -2.524 -4.472 1.00 97.06 299 ASN A CA 1
ATOM 2433 C C . ASN A 1 299 ? -16.871 -2.508 -3.172 1.00 97.06 299 ASN A C 1
ATOM 2435 O O . ASN A 1 299 ? -17.559 -3.482 -2.867 1.00 97.06 299 ASN A O 1
ATOM 2439 N N . VAL A 1 300 ? -16.762 -1.451 -2.358 1.00 98.25 300 VAL A N 1
ATOM 2440 C CA . VAL A 1 300 ? -17.467 -1.402 -1.074 1.00 98.25 300 VAL A CA 1
ATOM 2441 C C . VAL A 1 300 ? -18.969 -1.351 -1.318 1.00 98.25 300 VAL A C 1
ATOM 2443 O O . VAL A 1 300 ? -19.472 -0.540 -2.089 1.00 98.25 300 VAL A O 1
ATOM 2446 N N . THR A 1 301 ? -19.693 -2.221 -0.623 1.00 98.06 301 THR A N 1
ATOM 2447 C CA . THR A 1 301 ? -21.150 -2.323 -0.690 1.00 98.06 301 THR A CA 1
ATOM 2448 C C . THR A 1 301 ? -21.771 -1.778 0.591 1.00 98.06 301 THR A C 1
ATOM 2450 O O . THR A 1 301 ? -21.095 -1.608 1.607 1.00 98.06 301 THR A O 1
ATOM 2453 N N . LYS A 1 302 ? -23.093 -1.567 0.602 1.00 98.19 302 LYS A N 1
ATOM 2454 C CA . LYS A 1 302 ? -23.819 -1.195 1.833 1.00 98.19 302 LYS A CA 1
ATOM 2455 C C . LYS A 1 302 ? -23.603 -2.218 2.961 1.00 98.19 302 LYS A C 1
ATOM 2457 O O . LYS A 1 302 ? -23.500 -1.839 4.127 1.00 98.19 302 LYS A O 1
ATOM 2462 N N . SER A 1 303 ? -23.513 -3.505 2.618 1.00 97.44 303 SER A N 1
ATOM 2463 C CA . SER A 1 303 ? -23.302 -4.595 3.577 1.00 97.44 303 SER A CA 1
ATOM 2464 C C . SER A 1 303 ? -21.904 -4.560 4.188 1.00 97.44 303 SER A C 1
ATOM 2466 O O . SER A 1 303 ? -21.773 -4.610 5.412 1.00 97.44 303 SER A O 1
ATOM 2468 N N . THR A 1 304 ? -20.861 -4.440 3.362 1.00 98.12 304 THR A N 1
ATOM 2469 C CA . THR A 1 304 ? -19.477 -4.406 3.856 1.00 98.12 304 THR A CA 1
ATOM 2470 C C . THR A 1 304 ? -19.170 -3.099 4.579 1.00 98.12 304 THR A C 1
ATOM 2472 O O . THR A 1 304 ? -18.526 -3.140 5.626 1.00 98.12 304 THR A O 1
ATOM 2475 N N . LEU A 1 305 ? -19.726 -1.966 4.128 1.00 98.44 305 LEU A N 1
ATOM 2476 C CA . LEU A 1 305 ? -19.679 -0.697 4.859 1.00 98.44 305 LEU A CA 1
ATOM 2477 C C . LEU A 1 305 ? -20.258 -0.847 6.269 1.00 98.44 305 LEU A C 1
ATOM 2479 O O . LEU A 1 305 ? -19.586 -0.525 7.242 1.00 98.44 305 LEU A O 1
ATOM 2483 N N . LYS A 1 306 ? -21.459 -1.424 6.400 1.00 97.88 306 LYS A N 1
ATOM 2484 C CA . LYS A 1 306 ? -22.097 -1.660 7.706 1.00 97.88 306 LYS A CA 1
ATOM 2485 C C . LYS A 1 306 ? -21.241 -2.527 8.635 1.00 97.88 306 LYS A C 1
ATOM 2487 O O . LYS A 1 306 ? -21.242 -2.310 9.846 1.00 97.88 306 LYS A O 1
ATOM 2492 N N . ILE A 1 307 ? -20.536 -3.524 8.098 1.00 97.06 307 ILE A N 1
ATOM 2493 C CA . ILE A 1 307 ? -19.612 -4.358 8.880 1.00 97.06 307 ILE A CA 1
ATOM 2494 C C . ILE A 1 307 ? -18.398 -3.537 9.325 1.00 97.06 307 ILE A C 1
ATOM 2496 O O . ILE A 1 307 ? -18.062 -3.570 10.507 1.00 97.06 307 ILE A O 1
ATOM 2500 N N . MET A 1 308 ? -17.783 -2.770 8.420 1.00 98.31 308 MET A N 1
ATOM 2501 C CA . MET A 1 308 ? -16.638 -1.915 8.746 1.00 98.31 308 MET A CA 1
ATOM 2502 C C . MET A 1 308 ? -16.991 -0.858 9.797 1.00 98.31 308 MET A C 1
ATOM 2504 O O . MET A 1 308 ? -16.262 -0.735 10.776 1.00 98.31 308 MET A O 1
ATOM 2508 N N . THR A 1 309 ? -18.137 -0.178 9.670 1.00 98.31 309 THR A N 1
ATOM 2509 C CA . THR A 1 309 ? -18.626 0.788 10.671 1.00 98.31 309 THR A CA 1
ATOM 2510 C C . THR A 1 309 ? -18.757 0.150 12.053 1.00 98.31 309 THR A C 1
ATOM 2512 O O . THR A 1 309 ? -18.216 0.676 13.020 1.00 98.31 309 THR A O 1
ATOM 2515 N N . ARG A 1 310 ? -19.364 -1.040 12.150 1.00 97.38 310 ARG A N 1
ATOM 2516 C CA . ARG A 1 310 ? -19.473 -1.777 13.424 1.00 97.38 310 ARG A CA 1
ATOM 2517 C C . ARG A 1 310 ? -18.118 -2.158 14.013 1.00 97.38 310 ARG A C 1
ATOM 2519 O O . ARG A 1 310 ? -17.961 -2.176 15.230 1.00 97.38 310 ARG A O 1
ATOM 2526 N N . GLU A 1 311 ? -17.146 -2.519 13.179 1.00 98.19 311 GLU A N 1
ATOM 2527 C CA . GLU A 1 311 ? -15.801 -2.834 13.667 1.00 98.19 311 GLU A CA 1
ATOM 2528 C C . GLU A 1 311 ? -15.037 -1.572 14.098 1.00 98.19 311 GLU A C 1
ATOM 2530 O O . GLU A 1 311 ? -14.287 -1.650 15.072 1.00 98.19 311 GLU A O 1
ATOM 2535 N N . PHE A 1 312 ? -15.262 -0.414 13.462 1.00 98.69 312 PHE A N 1
ATOM 2536 C CA . PHE A 1 312 ? -14.751 0.875 13.949 1.00 98.69 312 PHE A CA 1
ATOM 2537 C C . PHE A 1 312 ? -15.358 1.250 15.305 1.00 98.69 312 PHE A C 1
ATOM 2539 O O . PHE A 1 312 ? -14.613 1.568 16.230 1.00 98.69 312 PHE A O 1
ATOM 2546 N N . GLU A 1 313 ? -16.684 1.150 15.453 1.00 98.44 313 GLU A N 1
ATOM 2547 C CA . GLU A 1 313 ? -17.391 1.382 16.723 1.00 98.44 313 GLU A CA 1
ATOM 2548 C C . GLU A 1 313 ? -16.854 0.470 17.828 1.00 98.44 313 GLU A C 1
ATOM 2550 O O . GLU A 1 313 ? -16.505 0.925 18.916 1.00 98.44 313 GLU A O 1
ATOM 2555 N N . ARG A 1 314 ? -16.722 -0.827 17.529 1.00 97.75 314 ARG A N 1
ATOM 2556 C CA . ARG A 1 314 ? -16.159 -1.816 18.448 1.00 97.75 314 ARG A CA 1
ATOM 2557 C C . ARG A 1 314 ? -14.739 -1.449 18.878 1.00 97.75 314 ARG A C 1
ATOM 2559 O O . ARG A 1 314 ? -14.425 -1.549 20.061 1.00 97.75 314 ARG A O 1
ATOM 2566 N N . ALA A 1 315 ? -13.875 -1.084 17.933 1.00 98.19 315 ALA A N 1
ATOM 2567 C CA . ALA A 1 315 ? -12.495 -0.721 18.228 1.00 98.19 315 ALA A CA 1
ATOM 2568 C C . ALA A 1 315 ? -12.419 0.539 19.102 1.00 98.19 315 ALA A C 1
ATOM 2570 O O . ALA A 1 315 ? -11.692 0.534 20.092 1.00 98.19 315 ALA A O 1
ATOM 2571 N N . ALA A 1 316 ? -13.219 1.565 18.793 1.00 97.81 316 ALA A N 1
ATOM 2572 C CA . ALA A 1 316 ? -13.319 2.774 19.608 1.00 97.81 316 ALA A CA 1
ATOM 2573 C C . ALA A 1 316 ? -13.772 2.453 21.044 1.00 97.81 316 ALA A C 1
ATOM 2575 O O . ALA A 1 316 ? -13.102 2.840 21.994 1.00 97.81 316 ALA A O 1
ATOM 2576 N N . LEU A 1 317 ? -14.826 1.645 21.213 1.00 97.06 317 LEU A N 1
ATOM 2577 C CA . LEU A 1 317 ? -15.318 1.231 22.536 1.00 97.06 317 LEU A CA 1
ATOM 2578 C C . LEU A 1 317 ? -14.281 0.447 23.352 1.00 97.06 317 LEU A C 1
ATOM 2580 O O . LEU A 1 317 ? -14.219 0.590 24.570 1.00 97.06 317 LEU A O 1
ATOM 2584 N N . ILE A 1 318 ? -13.485 -0.407 22.702 1.00 96.25 318 ILE A N 1
ATOM 2585 C CA . ILE A 1 318 ? -12.415 -1.158 23.374 1.00 96.25 318 ILE A CA 1
ATOM 2586 C C . ILE A 1 318 ? -11.319 -0.209 23.861 1.00 96.25 318 ILE A C 1
ATOM 2588 O O . ILE A 1 318 ? -10.837 -0.378 24.978 1.00 96.25 318 ILE A O 1
ATOM 2592 N N . LEU A 1 319 ? -10.944 0.772 23.039 1.00 94.56 319 LEU A N 1
ATOM 2593 C CA . LEU A 1 319 ? -9.885 1.734 23.348 1.00 94.56 319 LEU A CA 1
ATOM 2594 C C . LEU A 1 319 ? -10.296 2.779 24.389 1.00 94.56 319 LEU A C 1
ATOM 2596 O O . LEU A 1 319 ? -9.443 3.234 25.144 1.00 94.56 319 LEU A O 1
ATOM 2600 N N . ASP A 1 320 ? -11.584 3.116 24.459 1.00 91.69 320 ASP A N 1
ATOM 2601 C CA . ASP A 1 320 ? -12.145 4.012 25.478 1.00 91.69 320 ASP A CA 1
ATOM 2602 C C . ASP A 1 320 ? -12.459 3.285 26.805 1.00 91.69 320 ASP A C 1
ATOM 2604 O O . ASP A 1 320 ? -12.829 3.912 27.800 1.00 91.69 320 ASP A O 1
ATOM 2608 N N . GLY A 1 321 ? -12.359 1.952 26.830 1.00 88.94 321 GLY A N 1
ATOM 2609 C CA . GLY A 1 321 ? -12.686 1.130 27.993 1.00 88.94 321 GLY A CA 1
ATOM 2610 C C . GLY A 1 321 ? -11.637 1.196 29.116 1.00 88.94 321 GLY A C 1
ATOM 2611 O O . GLY A 1 321 ? -10.473 1.498 28.872 1.00 88.94 321 GLY A O 1
ATOM 2612 N N . PRO A 1 322 ? -12.000 0.826 30.361 1.00 85.94 322 PRO A N 1
ATOM 2613 C CA . PRO A 1 322 ? -11.106 0.901 31.524 1.00 85.94 322 PRO A CA 1
ATOM 2614 C C . PRO A 1 322 ? -10.125 -0.283 31.633 1.00 85.94 322 PRO A C 1
ATOM 2616 O O . PRO A 1 322 ? -9.584 -0.534 32.705 1.00 85.94 322 PRO A O 1
ATOM 2619 N N . ALA A 1 323 ? -9.969 -1.087 30.578 1.00 84.88 323 ALA A N 1
ATOM 2620 C CA . ALA A 1 323 ? -9.175 -2.309 30.637 1.00 84.88 323 ALA A CA 1
ATOM 2621 C C . ALA A 1 323 ? -7.668 -2.015 30.600 1.00 84.88 323 ALA A C 1
ATOM 2623 O O . ALA A 1 323 ? -7.219 -1.075 29.947 1.00 84.88 323 ALA A O 1
ATOM 2624 N N . GLU A 1 324 ? -6.890 -2.881 31.255 1.00 90.00 324 GLU A N 1
ATOM 2625 C CA . GLU A 1 324 ? -5.427 -2.842 31.211 1.00 90.00 324 GLU A CA 1
ATOM 2626 C C . GLU A 1 324 ? -4.899 -2.910 29.764 1.00 90.00 324 GLU A C 1
ATOM 2628 O O . GLU A 1 324 ? -5.472 -3.637 28.942 1.00 90.00 324 GLU A O 1
ATOM 2633 N N . PRO A 1 325 ? -3.773 -2.246 29.436 1.00 89.44 325 PRO A N 1
ATOM 2634 C CA . PRO A 1 325 ? -3.286 -2.114 28.061 1.00 89.44 325 PRO A CA 1
ATOM 2635 C C . PRO A 1 325 ? -3.171 -3.435 27.294 1.00 89.44 325 PRO A C 1
ATOM 2637 O O . PRO A 1 325 ? -3.665 -3.552 26.173 1.00 89.44 325 PRO A O 1
ATOM 2640 N N . LYS A 1 326 ? -2.587 -4.473 27.909 1.00 91.00 326 LYS A N 1
ATOM 2641 C CA . LYS A 1 326 ? -2.446 -5.798 27.278 1.00 91.00 326 LYS A CA 1
ATOM 2642 C C . LYS A 1 326 ? -3.799 -6.430 26.944 1.00 91.00 326 LYS A C 1
ATOM 2644 O O . LYS A 1 326 ? -3.964 -7.012 25.873 1.00 91.00 326 LYS A O 1
ATOM 2649 N N . GLU A 1 327 ? -4.774 -6.294 27.839 1.00 93.31 327 GLU A N 1
ATOM 2650 C CA . GLU A 1 327 ? -6.121 -6.825 27.634 1.00 93.31 327 GLU A CA 1
ATOM 2651 C C . GLU A 1 327 ? -6.876 -6.033 26.559 1.00 93.31 327 GLU A C 1
ATOM 2653 O O . GLU A 1 327 ? -7.574 -6.624 25.733 1.00 93.31 327 GLU A O 1
ATOM 2658 N N . THR A 1 328 ? -6.688 -4.713 26.513 1.00 94.31 328 THR A N 1
ATOM 2659 C CA . THR A 1 328 ? -7.209 -3.841 25.452 1.00 94.31 328 THR A CA 1
ATOM 2660 C C . THR A 1 328 ? -6.700 -4.278 24.078 1.00 94.31 328 THR A C 1
ATOM 2662 O O . THR A 1 328 ? -7.509 -4.499 23.173 1.00 94.31 328 THR A O 1
ATOM 2665 N N . LEU A 1 329 ? -5.391 -4.511 23.926 1.00 95.06 329 LEU A N 1
ATOM 2666 C CA . LEU A 1 329 ? -4.810 -4.992 22.665 1.00 95.06 329 LEU A CA 1
ATOM 2667 C C . LEU A 1 329 ? -5.295 -6.402 22.308 1.00 95.06 329 LEU A C 1
ATOM 2669 O O . LEU A 1 329 ? -5.705 -6.646 21.169 1.00 95.06 329 LEU A O 1
ATOM 2673 N N . ARG A 1 330 ? -5.350 -7.318 23.285 1.00 95.19 330 ARG A N 1
ATOM 2674 C CA . ARG A 1 330 ? -5.879 -8.676 23.081 1.00 95.19 330 ARG A CA 1
ATOM 2675 C C . ARG A 1 330 ? -7.321 -8.650 22.578 1.00 95.19 330 ARG A C 1
ATOM 2677 O O . ARG A 1 330 ? -7.659 -9.383 21.648 1.00 95.19 330 ARG A O 1
ATOM 2684 N N . LYS A 1 331 ? -8.175 -7.807 23.170 1.00 95.69 331 LYS A N 1
ATOM 2685 C CA . LYS A 1 331 ? -9.556 -7.614 22.713 1.00 95.69 331 LYS A CA 1
ATOM 2686 C C . LYS A 1 331 ? -9.580 -7.008 21.319 1.00 95.69 331 LYS A C 1
ATOM 2688 O O . LYS A 1 331 ? -10.290 -7.529 20.465 1.00 95.69 331 LYS A O 1
ATOM 2693 N N . LEU A 1 332 ? -8.815 -5.951 21.062 1.00 97.00 332 LEU A N 1
ATOM 2694 C CA . LEU A 1 332 ? -8.819 -5.248 19.780 1.00 97.00 332 LEU A CA 1
ATOM 2695 C C . LEU A 1 332 ? -8.491 -6.183 18.604 1.00 97.00 332 LEU A C 1
ATOM 2697 O O . LEU A 1 332 ? -9.224 -6.182 17.609 1.00 97.00 332 LEU A O 1
ATOM 2701 N N . PHE A 1 333 ? -7.450 -7.006 18.758 1.00 97.00 333 PHE A N 1
ATOM 2702 C CA . PHE A 1 333 ? -6.877 -7.872 17.719 1.00 97.00 333 PHE A CA 1
ATOM 2703 C C . PHE A 1 333 ? -7.356 -9.333 17.746 1.00 97.00 333 PHE A C 1
ATOM 2705 O O . PHE A 1 333 ? -6.793 -10.186 17.049 1.00 97.00 333 PHE A O 1
ATOM 2712 N N . ASN A 1 334 ? -8.377 -9.663 18.541 1.00 95.19 334 ASN A N 1
ATOM 2713 C CA . ASN A 1 334 ? -8.932 -11.015 18.526 1.00 95.19 334 ASN A CA 1
ATOM 2714 C C . ASN A 1 334 ? -9.523 -11.361 17.145 1.00 95.19 334 ASN A C 1
ATOM 2716 O O . ASN A 1 334 ? -9.891 -10.484 16.361 1.00 95.19 334 ASN A O 1
ATOM 2720 N N . ASN A 1 335 ? -9.641 -12.654 16.849 1.00 93.62 335 ASN A N 1
ATOM 2721 C CA . ASN A 1 335 ? -10.261 -13.119 15.609 1.00 93.62 335 ASN A CA 1
ATOM 2722 C C . ASN A 1 335 ? -11.789 -12.954 15.653 1.00 93.62 335 ASN A C 1
ATOM 2724 O O . ASN A 1 335 ? -12.397 -12.893 16.728 1.00 93.62 335 ASN A O 1
ATOM 2728 N N . ILE A 1 336 ? -12.427 -12.870 14.483 1.00 89.75 336 ILE A N 1
ATOM 2729 C CA . ILE A 1 336 ? -13.892 -12.907 14.386 1.00 89.75 336 ILE A CA 1
ATOM 2730 C C . ILE A 1 336 ? -14.388 -14.338 14.594 1.00 89.75 336 ILE A C 1
ATOM 2732 O O . ILE A 1 336 ? -13.921 -15.270 13.948 1.00 89.75 336 ILE A O 1
ATOM 2736 N N . GLU A 1 337 ? -15.405 -14.492 15.437 1.00 88.19 337 GLU A N 1
ATOM 2737 C CA . GLU A 1 337 ? -16.127 -15.751 15.627 1.00 88.19 337 GLU A CA 1
ATOM 2738 C C . GLU A 1 337 ? -17.440 -15.737 14.819 1.00 88.19 337 GLU A C 1
ATOM 2740 O O . GLU A 1 337 ? -18.517 -15.476 15.359 1.00 88.19 337 GLU A O 1
ATOM 2745 N N . TYR A 1 338 ? -17.363 -15.983 13.502 1.00 82.50 338 TYR A N 1
ATOM 2746 C CA . TYR A 1 338 ? -18.510 -15.863 12.580 1.00 82.50 338 TYR A CA 1
ATOM 2747 C C . TYR A 1 338 ? -19.716 -16.692 13.007 1.00 82.50 338 TYR A C 1
ATOM 2749 O O . TYR A 1 338 ? -20.820 -16.157 13.085 1.00 82.50 338 TYR A O 1
ATOM 2757 N N . PHE A 1 339 ? -19.486 -17.962 13.345 1.00 85.38 339 PHE A N 1
ATOM 2758 C CA . PHE A 1 339 ? -20.527 -18.918 13.732 1.00 85.38 339 PHE A CA 1
ATOM 2759 C C . PHE A 1 339 ? -21.260 -18.555 15.025 1.00 85.38 339 PHE A C 1
ATOM 2761 O O . PHE A 1 339 ? -22.348 -19.061 15.266 1.00 85.38 339 PHE A O 1
ATOM 2768 N N . LYS A 1 340 ? -20.698 -17.655 15.843 1.00 86.62 340 LYS A N 1
ATOM 2769 C CA . LYS A 1 340 ? -21.398 -17.092 17.006 1.00 86.62 340 LYS A CA 1
ATOM 2770 C C . LYS A 1 340 ? -22.123 -15.787 16.679 1.00 86.62 340 LYS A C 1
ATOM 2772 O O . LYS A 1 340 ? -23.056 -15.414 17.380 1.00 86.62 340 LYS A O 1
ATOM 2777 N N . ARG A 1 341 ? -21.677 -15.069 15.644 1.00 86.06 341 ARG A N 1
ATOM 2778 C CA . ARG A 1 341 ? -22.182 -13.738 15.276 1.00 86.06 341 ARG A CA 1
ATOM 2779 C C . ARG A 1 341 ? -23.407 -13.786 14.367 1.00 86.06 341 ARG A C 1
ATOM 2781 O O . ARG A 1 341 ? -24.223 -12.868 14.418 1.00 86.06 341 ARG A O 1
ATOM 2788 N N . TYR A 1 342 ? -23.511 -14.801 13.516 1.00 88.75 342 TYR A N 1
ATOM 2789 C CA . TYR A 1 342 ? -24.598 -14.934 12.550 1.00 88.75 342 TYR A CA 1
ATOM 2790 C C . TYR A 1 342 ? -25.312 -16.273 12.723 1.00 88.75 342 TYR A C 1
ATOM 2792 O O . TYR A 1 342 ? -24.680 -17.287 12.992 1.00 88.75 342 TYR A O 1
ATOM 2800 N N . HIS A 1 343 ? -26.636 -16.267 12.555 1.00 92.31 343 HIS A N 1
ATOM 2801 C CA . HIS A 1 343 ? -27.463 -17.475 12.652 1.00 92.31 343 HIS A CA 1
ATOM 2802 C C . HIS A 1 343 ? -27.552 -18.252 11.337 1.00 92.31 343 HIS A C 1
ATOM 2804 O O . HIS A 1 343 ? -27.790 -19.452 11.352 1.00 92.31 343 HIS A O 1
ATOM 2810 N N . ASN A 1 344 ? -27.375 -17.567 10.207 1.00 93.50 344 ASN A N 1
ATOM 2811 C CA . ASN A 1 344 ? -27.552 -18.131 8.875 1.00 93.50 344 ASN A CA 1
ATOM 2812 C C . ASN A 1 344 ? -26.283 -17.920 8.054 1.00 93.50 344 ASN A C 1
ATOM 2814 O O . ASN A 1 344 ? -25.691 -16.838 8.095 1.00 93.50 344 ASN A O 1
ATOM 2818 N N . PHE A 1 345 ? -25.912 -18.939 7.284 1.00 93.44 345 PHE A N 1
ATOM 2819 C CA . PHE A 1 345 ? -24.743 -18.937 6.410 1.00 93.44 345 PHE A CA 1
ATOM 2820 C C . PHE A 1 345 ? -25.118 -19.480 5.035 1.00 93.44 345 PHE A C 1
ATOM 2822 O O . PHE A 1 345 ? -25.998 -20.328 4.911 1.00 93.44 345 PHE A O 1
ATOM 2829 N N . MET A 1 346 ? -24.420 -18.996 4.013 1.00 92.94 346 MET A N 1
ATOM 2830 C CA . MET A 1 346 ? -24.448 -19.553 2.666 1.00 92.94 346 MET A CA 1
ATOM 2831 C C . MET A 1 346 ? -23.049 -20.069 2.347 1.00 92.94 346 MET A C 1
ATOM 2833 O O . MET A 1 346 ? -22.070 -19.349 2.542 1.00 92.94 346 MET A O 1
ATOM 2837 N N . THR A 1 347 ? -22.958 -21.302 1.857 1.00 91.62 347 THR A N 1
ATOM 2838 C CA . THR A 1 347 ? -21.696 -21.902 1.418 1.00 91.62 347 THR A CA 1
ATOM 2839 C C . THR A 1 347 ? -21.642 -21.880 -0.101 1.00 91.62 347 THR A C 1
ATOM 2841 O O . THR A 1 347 ? -22.534 -22.407 -0.761 1.00 91.62 347 THR A O 1
ATOM 2844 N N . ILE A 1 348 ? -20.588 -21.280 -0.651 1.00 88.38 348 ILE A N 1
ATOM 2845 C CA .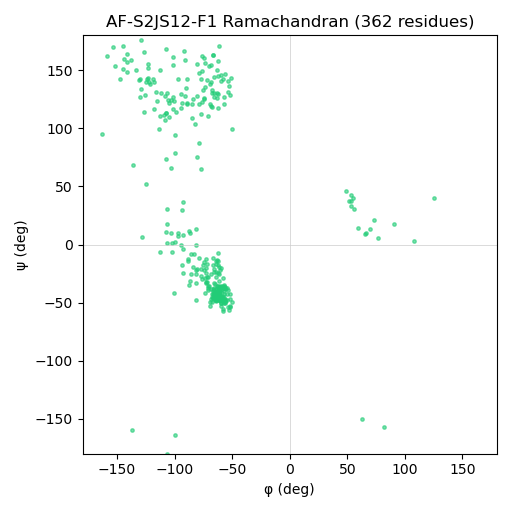 ILE A 1 348 ? -20.291 -21.315 -2.084 1.00 88.38 348 ILE A CA 1
ATOM 2846 C C . ILE A 1 348 ? -19.188 -22.355 -2.276 1.00 88.38 348 ILE A C 1
ATOM 2848 O O . ILE A 1 348 ? -18.099 -22.198 -1.728 1.00 88.38 348 ILE A O 1
ATOM 2852 N N . ILE A 1 349 ? -19.485 -23.430 -3.007 1.00 88.12 349 ILE A N 1
ATOM 2853 C CA . ILE A 1 349 ? -18.532 -24.508 -3.300 1.00 88.12 349 ILE A CA 1
ATOM 2854 C C . ILE A 1 349 ? -18.147 -24.414 -4.767 1.00 88.12 349 ILE A C 1
ATOM 2856 O O . ILE A 1 349 ? -19.010 -24.387 -5.644 1.00 88.12 349 ILE A O 1
ATOM 2860 N N . THR A 1 350 ? -16.847 -24.379 -5.025 1.00 84.88 350 THR A N 1
ATOM 2861 C CA . THR A 1 350 ? -16.280 -24.286 -6.367 1.00 84.88 350 THR A CA 1
ATOM 2862 C C . THR A 1 350 ? -15.386 -25.501 -6.571 1.00 84.88 350 THR A C 1
ATOM 2864 O O . THR A 1 350 ? -14.697 -25.942 -5.652 1.00 84.88 350 THR A O 1
ATOM 2867 N N . SER A 1 351 ? -15.449 -26.117 -7.749 1.00 86.81 351 SER A N 1
ATOM 2868 C CA . SER A 1 351 ? -14.696 -27.338 -8.043 1.00 86.81 351 SER A CA 1
ATOM 2869 C C . SER A 1 351 ? -14.164 -27.303 -9.468 1.00 86.81 351 SER A C 1
ATOM 2871 O O . SER A 1 351 ? -14.747 -26.677 -10.351 1.00 86.81 351 SER A O 1
ATOM 2873 N N . SER A 1 352 ? -13.014 -27.937 -9.666 1.00 86.75 352 SER A N 1
ATOM 2874 C CA . SER A 1 352 ? -12.326 -28.044 -10.949 1.00 86.75 352 SER A CA 1
ATOM 2875 C C . SER A 1 352 ? -11.657 -29.413 -11.031 1.00 86.75 352 SER A C 1
ATOM 2877 O O . SER A 1 352 ? -11.279 -29.984 -10.010 1.00 86.75 352 SER A O 1
ATOM 2879 N N . THR A 1 353 ? -11.502 -29.939 -12.244 1.00 89.00 353 THR A N 1
ATOM 2880 C CA . THR A 1 353 ? -10.823 -31.218 -12.495 1.00 89.00 353 THR A CA 1
ATOM 2881 C C . THR A 1 353 ? -9.299 -31.110 -12.431 1.00 89.00 353 THR A C 1
ATOM 2883 O O . THR A 1 353 ? -8.629 -32.116 -12.218 1.00 89.00 353 THR A O 1
ATOM 2886 N N . LEU A 1 354 ? -8.745 -29.904 -12.599 1.00 84.56 354 LEU A N 1
ATOM 2887 C CA . LEU A 1 354 ? -7.308 -29.628 -12.559 1.00 84.56 354 LEU A CA 1
ATOM 2888 C C . LEU A 1 354 ? -6.989 -28.581 -11.491 1.00 84.56 354 LEU A C 1
ATOM 2890 O O . LEU A 1 354 ? -7.701 -27.578 -11.370 1.00 84.56 354 LEU A O 1
ATOM 2894 N N . GLN A 1 355 ? -5.882 -28.785 -10.771 1.00 78.12 355 GLN A N 1
ATOM 2895 C CA . GLN A 1 355 ? -5.387 -27.845 -9.762 1.00 78.12 355 GLN A CA 1
ATOM 2896 C C . GLN A 1 355 ? -5.050 -26.477 -10.376 1.00 78.12 355 GLN A C 1
ATOM 2898 O O . GLN A 1 355 ? -5.501 -25.461 -9.862 1.00 78.12 355 GLN A O 1
ATOM 2903 N N . SER A 1 356 ? -4.369 -26.443 -11.526 1.00 72.62 356 SER A N 1
ATOM 2904 C CA . SER A 1 356 ? -4.027 -25.195 -12.230 1.00 72.62 356 SER A CA 1
ATOM 2905 C C . SER A 1 356 ? -5.260 -24.384 -12.649 1.00 72.62 356 SER A C 1
ATOM 2907 O O . SER A 1 356 ? -5.280 -23.155 -12.560 1.00 72.62 356 SER A O 1
ATOM 2909 N N . SER A 1 357 ? -6.328 -25.066 -13.068 1.00 74.69 357 SER A N 1
ATOM 2910 C CA . SER A 1 357 ? -7.613 -24.434 -13.374 1.00 74.69 357 SER A CA 1
ATOM 2911 C C . SER A 1 357 ? -8.316 -23.933 -12.112 1.00 74.69 357 SER A C 1
ATOM 2913 O O . SER A 1 357 ? -8.924 -22.868 -12.152 1.00 74.69 357 SER A O 1
ATOM 2915 N N . HIS A 1 358 ? -8.203 -24.652 -10.989 1.00 75.06 358 HIS A N 1
ATOM 2916 C CA . HIS A 1 358 ? -8.752 -24.205 -9.707 1.00 75.06 358 HIS A CA 1
ATOM 2917 C C . HIS A 1 358 ? -8.041 -22.947 -9.196 1.00 75.06 358 HIS A C 1
ATOM 2919 O O . HIS A 1 358 ? -8.704 -21.992 -8.813 1.00 75.06 358 HIS A O 1
ATOM 2925 N N . GLU A 1 359 ? -6.708 -22.915 -9.259 1.00 69.06 359 GLU A N 1
ATOM 2926 C CA . GLU A 1 359 ? -5.893 -21.755 -8.881 1.00 69.06 359 GLU A CA 1
ATOM 2927 C C . GLU A 1 359 ? -6.219 -20.536 -9.756 1.00 69.06 359 GLU A C 1
ATOM 2929 O O . GLU A 1 359 ? -6.403 -19.440 -9.239 1.00 69.06 359 GLU A O 1
ATOM 2934 N N . THR A 1 360 ? -6.403 -20.731 -11.066 1.00 65.12 360 THR A N 1
ATOM 2935 C CA . THR A 1 360 ? -6.824 -19.650 -11.976 1.00 65.12 360 THR A CA 1
ATOM 2936 C C . THR A 1 360 ? -8.229 -19.135 -11.647 1.00 65.12 360 THR A C 1
ATOM 2938 O O . THR A 1 360 ? -8.461 -17.931 -11.671 1.00 65.12 360 THR A O 1
ATOM 2941 N N . TRP A 1 361 ? -9.165 -20.035 -11.331 1.00 62.22 361 TRP A N 1
ATOM 2942 C CA . TRP A 1 361 ? -10.555 -19.685 -11.022 1.00 62.22 361 TRP A CA 1
ATOM 2943 C C . TRP A 1 361 ? -10.699 -19.016 -9.648 1.00 62.22 361 TRP A C 1
ATOM 2945 O O . TRP A 1 361 ? -11.550 -18.157 -9.474 1.00 62.22 361 TRP A O 1
ATOM 2955 N N . TYR A 1 362 ? -9.873 -19.399 -8.672 1.00 52.81 362 TYR A N 1
ATOM 2956 C CA . TYR A 1 362 ? -9.891 -18.847 -7.313 1.00 52.81 362 TYR A CA 1
ATOM 2957 C C . TYR A 1 362 ? -9.233 -17.458 -7.214 1.00 52.81 362 TYR A C 1
ATOM 2959 O O . TYR A 1 362 ? -9.549 -16.691 -6.306 1.00 52.81 362 TYR A O 1
ATOM 2967 N N . VAL A 1 363 ? -8.288 -17.152 -8.112 1.00 45.38 363 VAL A N 1
ATOM 2968 C CA . VAL A 1 363 ? -7.475 -15.921 -8.084 1.00 45.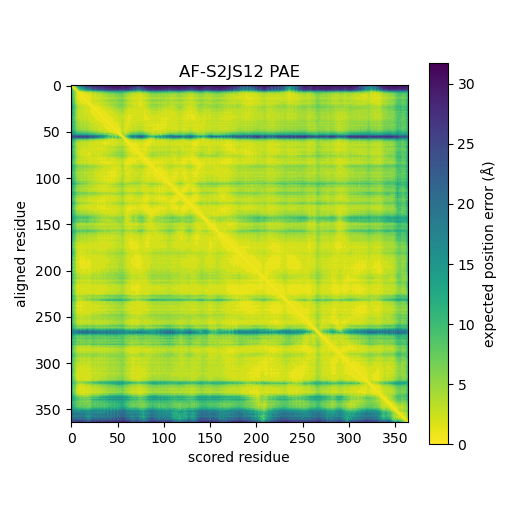38 363 VAL A CA 1
ATOM 2969 C C . VAL A 1 363 ? -8.064 -14.785 -8.942 1.00 45.38 363 VAL A C 1
ATOM 2971 O O . VAL A 1 363 ? -7.690 -13.628 -8.735 1.00 45.38 363 VAL A O 1
ATOM 2974 N N . GLN A 1 364 ? -8.974 -15.085 -9.877 1.00 34.66 364 GLN A N 1
ATOM 2975 C CA . GLN A 1 364 ? -9.754 -14.084 -10.629 1.00 34.66 364 GLN A CA 1
ATOM 2976 C C . GLN A 1 364 ? -10.972 -13.614 -9.837 1.00 34.66 364 GLN A C 1
ATOM 2978 O O . GLN A 1 364 ? -11.262 -12.396 -9.913 1.00 34.66 364 GLN A O 1
#

InterPro domains:
  IPR007012 Poly(A) polymerase, central domain [PF04928] (188-334)
  IPR043519 Nucleotidyltransferase superfamily [G3DSA:3.30.460.10] (22-174)
  IPR043519 Nucleotidyltransferase superfamily [SSF81301] (11-179)
  IPR048840 Poly(A) polymerase, nucleotidyltransferase domain [PF20750] (12-178)

Organism: Mucor circinelloides f. circinelloides (strain 1006PhL) (NCBI:txid1220926)

Foldseek 3Di:
DDDPDFCQVVLVVVCVVVQFADDPVVVVLVVVVQVVLFVLQQVLQVVLCVVVVPPDGGFAKHKQWFFLVNLLQHTPLDATEIEIEGEQSQDPVSCVPRVLVSQVVDPQKADWDWQCPDLFTWTWIAGNNHIYTYTYAYFPHRHDDPPDLLLPCVRVPPGDRNNNVVSLRVNLRVVLVVLADPVCSVLLSSLLSLQQLLCVLAVQDDQVQQHAHSSLSSLLLSLLCNVCVPPPPDHNLNSNLSSLVCLLPPPWPPASAPDPFQPDDDPPDTDDQCVDPLSVPDRHAYWRHGPPIDGNRSRHDPVSSVSVSVLSVQLNCLSPDPDDSNVSSCSSSHHDPVVVVDPDDDDDDDDDPDPVVVVVVVVD

Secondary structure (DSSP, 8-state):
-------HHHHHHHHHHTT-S--HHHHHHHHHHHHHHHHTHHHHHHHHHHHTT--SSPPPEEEEE-HHHHHT-PPTT--EEEEEEE-TTS-HHHHHHHHHHHHHTSTTEEEEEEE-SSSS-EEEEEETTEEEEEEEEE-S-S---TT--TTSGGGGTT--HHHHHHHHHHHHHHHHHHHS-GGGHHHHHHHHHHHHHHHHHTT-B-TTTTSB-HHHHHHHHHHHHHHHTTSTT--HHHHHHHHHHHHHS--TTS-B-SSSSBTT-STTPPBPGGGSGGGTT-SS-BB-SSSSP-BS-TT--HHHHHHHHHHHHHHHHHHTSS--HHHHHHHHTPPP-HHHH-S---------SSHHHHHHHHH-

pLDDT: mean 92.82, std 9.44, range [34.66, 98.88]

Mean predicted aligned error: 5.13 Å

Sequence (364 aa):
MTNIQNLDEYWVNYLNENDVIESEDEISKREKVIILLNSTLSVFTRAVADENNYRGGEIPCFLMPFGSYGLGGYIRNADIDIVLVCSQSIKRRDFFKFFPNTLRQLATIRDIEQIKNANVPIIKCVVDNISVDISFIRLRENYCDKNMDLLDNKYMKNIHESCRASMDGPRVNLFIKKQIKQSHVYIFQRSLQCIKHWANRRQLYNKPIGYLNGSSWTLLLLKTYMDMRDTPNLSITLLICTFFNKWKDWAWPAPVLLTSEIPGGEHGRKIELRNLPEFQDAVMPIVTPCYPVSSAAPNVTKSTLKIMTREFERAALILDGPAEPKETLRKLFNNIEYFKRYHNFMTIITSSTLQSSHETWYVQ

Solvent-accessible surface area (backbone atoms only — not comparable to full-atom values): 20756 Å² total; per-residue (Å²): 141,82,81,83,65,86,46,47,66,57,53,53,50,50,34,53,79,65,59,39,46,68,53,74,69,56,51,51,50,54,52,49,50,55,53,54,57,57,66,45,48,62,60,32,28,43,58,51,26,63,77,69,69,57,89,80,71,75,59,41,51,44,80,45,64,14,56,44,49,50,67,63,30,45,44,51,93,55,57,40,39,30,34,40,42,28,10,51,86,56,48,74,69,47,51,72,62,40,41,62,57,52,48,62,73,37,90,62,41,44,77,74,41,78,47,72,92,50,70,55,39,32,39,37,31,27,45,83,89,38,45,33,43,38,30,51,33,52,38,95,32,88,64,49,60,93,84,62,66,72,74,47,66,73,71,62,61,88,46,54,67,47,32,53,51,43,42,47,55,50,34,45,42,52,52,53,56,74,72,52,54,82,92,42,47,67,41,52,21,54,37,43,30,51,51,52,50,34,30,52,35,60,72,43,61,41,39,91,86,13,36,34,41,73,68,37,55,49,52,55,49,48,47,46,43,68,78,47,72,82,49,82,85,75,43,35,48,57,54,49,53,50,39,27,51,50,58,40,68,52,69,68,51,60,66,47,68,76,52,100,61,55,58,78,46,62,96,83,41,80,53,58,64,75,77,38,79,81,46,64,84,37,53,51,36,32,49,46,75,42,64,80,59,48,64,57,35,74,52,37,41,76,67,46,48,55,52,51,35,52,51,23,44,51,46,32,53,49,70,75,41,94,60,58,70,70,57,32,51,53,62,63,52,41,71,73,60,61,83,80,74,46,96,78,86,84,86,87,87,85,87,64,97,44,70,71,57,38,54,55,64,73,73,107